Protein AF-A0AAP6CVD1-F1 (afdb_monomer)

pLDDT: mean 78.57, std 12.76, range [37.78, 96.19]

Sequence (243 aa):
MKSILLLNRLVFLKPIYVVPSVFLLIIILLGTPFQYFFPEHILILRIFIFSSIFLLAFFTFSRYIWFIPKYKKEALNLSNEELEKKFPKLLKIEKNAARFAKRVSDYNNWLKLQLPLIASKFNEQDPDYKEKQKFIYKIFLKLHIVESFLAPFLIACYTLFYYFIITIAVSTKDNNLSVIPNFTYAFIIGIIFLVVGFAAWIWLNQSTIKLIQVIRNILTVSVEESKKDFKSIFIRFYLPKEN

Radius of gyration: 21.57 Å; Cα contacts (8 Å, |Δi|>4): 212; chains: 1; bounding box: 51×45×62 Å

Foldseek 3Di:
DCLLLVCCCLQPPDCVLVVLLVVLVCLLVVLLLVCLVCVVCLVVSVVSNVVSLVVNLVSLLVSLVVSLVVSVVDLLPDDPVNCCVVCVVSVVLLVCLVVVLVPDPDPLVSLSSCSSVLVVLDDPPPPCNNVLSVLLSVLVSLLSVVCSPLVSLLSSLVSLLVSLVSQLVSADPVGRSDPDRDSVVSNVSSVVSVVVSVVSVVLSSVLSVLSSVLSNVVSPDPPVVSVVSVVPRPSCVVDPDPD

Nearest PDB structures (foldseek):
  6ek8-assembly1_A  TM=2.325E-01  e=9.300E+00  Yersinia enterocolitica

Structure (mmCIF, N/CA/C/O backbone):
data_AF-A0AAP6CVD1-F1
#
_entry.id   AF-A0AAP6CVD1-F1
#
loop_
_atom_site.group_PDB
_atom_site.id
_atom_site.type_symbol
_atom_site.label_atom_id
_atom_site.label_alt_id
_atom_site.label_comp_id
_atom_site.label_asym_id
_atom_site.label_entity_id
_atom_site.label_seq_id
_atom_site.pdbx_PDB_ins_code
_atom_site.Cartn_x
_atom_site.Cartn_y
_atom_site.Cartn_z
_atom_site.occupancy
_atom_site.B_iso_or_equiv
_atom_site.auth_seq_id
_atom_site.auth_comp_id
_atom_site.auth_asym_id
_atom_site.auth_atom_id
_atom_site.pdbx_PDB_model_num
ATOM 1 N N . MET A 1 1 ? -15.727 -0.111 18.451 1.00 62.69 1 MET A N 1
ATOM 2 C CA . MET A 1 1 ? -14.314 -0.532 18.221 1.00 62.69 1 MET A CA 1
ATOM 3 C C . MET A 1 1 ? -14.134 -1.597 17.169 1.00 62.69 1 MET A C 1
ATOM 5 O O . MET A 1 1 ? -13.063 -1.665 16.574 1.00 62.69 1 MET A O 1
ATOM 9 N N . LYS A 1 2 ? -15.160 -2.401 16.878 1.00 66.00 2 LYS A N 1
ATOM 10 C CA . LYS A 1 2 ? -15.121 -3.268 15.701 1.00 66.00 2 LYS A CA 1
ATOM 11 C C . LYS A 1 2 ? -15.043 -2.473 14.389 1.00 66.00 2 LYS A C 1
ATOM 13 O O . LYS A 1 2 ? -14.812 -3.067 13.352 1.00 66.00 2 LYS A O 1
ATOM 18 N N . SER A 1 3 ? -15.105 -1.137 14.439 1.00 65.62 3 SER A N 1
ATOM 19 C CA . SER A 1 3 ? -14.587 -0.216 13.419 1.00 65.62 3 SER A CA 1
ATOM 20 C C . SER A 1 3 ? -13.128 -0.511 13.022 1.00 65.62 3 SER A C 1
ATOM 22 O O . SER A 1 3 ? -12.813 -0.516 11.839 1.00 65.62 3 SER A O 1
ATOM 24 N N . ILE A 1 4 ? -12.256 -0.875 13.968 1.00 69.31 4 ILE A N 1
ATOM 25 C CA . ILE A 1 4 ? -10.876 -1.320 13.697 1.00 69.31 4 ILE A CA 1
ATOM 26 C C . ILE A 1 4 ? -10.865 -2.656 12.931 1.00 69.31 4 ILE A C 1
ATOM 28 O O . ILE A 1 4 ? -10.045 -2.878 12.045 1.00 69.31 4 ILE A O 1
ATOM 32 N N . LEU A 1 5 ? -11.795 -3.563 13.231 1.00 69.00 5 LEU A N 1
ATOM 33 C CA . LEU A 1 5 ? -11.940 -4.831 12.505 1.00 69.00 5 LEU A CA 1
ATOM 34 C C . LEU A 1 5 ? -12.565 -4.620 11.115 1.00 69.00 5 LEU A C 1
ATOM 36 O O . LEU A 1 5 ? -12.141 -5.231 10.132 1.00 69.00 5 LEU A O 1
ATOM 40 N N . LEU A 1 6 ? -13.536 -3.712 11.018 1.00 72.06 6 LEU A N 1
ATOM 41 C CA . LEU A 1 6 ? -14.171 -3.266 9.783 1.00 72.06 6 LEU A CA 1
ATOM 42 C C . LEU A 1 6 ? -13.126 -2.682 8.823 1.00 72.06 6 LEU A C 1
ATOM 44 O O . LEU A 1 6 ? -13.159 -2.983 7.631 1.00 72.06 6 LEU A O 1
ATOM 48 N N . LEU A 1 7 ? -12.161 -1.931 9.363 1.00 67.94 7 LEU A N 1
ATOM 49 C CA . LEU A 1 7 ? -10.983 -1.450 8.650 1.00 67.94 7 LEU A CA 1
ATOM 50 C C . LEU A 1 7 ? -10.251 -2.587 7.933 1.00 67.94 7 LEU A C 1
ATOM 52 O O . LEU A 1 7 ? -10.082 -2.560 6.714 1.00 67.94 7 LEU A O 1
ATOM 56 N N . ASN A 1 8 ? -9.876 -3.618 8.695 1.00 64.38 8 ASN A N 1
ATOM 57 C CA . ASN A 1 8 ? -9.108 -4.748 8.188 1.00 64.38 8 ASN A CA 1
ATOM 58 C C . ASN A 1 8 ? -9.845 -5.481 7.060 1.00 64.38 8 ASN A C 1
ATOM 60 O O . ASN A 1 8 ? -9.245 -5.866 6.059 1.00 64.38 8 ASN A O 1
ATOM 64 N N . ARG A 1 9 ? -11.168 -5.623 7.167 1.00 68.62 9 ARG A N 1
ATOM 65 C CA . ARG A 1 9 ? -11.974 -6.267 6.123 1.00 68.62 9 ARG A CA 1
ATOM 66 C C . ARG A 1 9 ? -12.137 -5.416 4.870 1.00 68.62 9 ARG A C 1
ATOM 68 O O . ARG A 1 9 ? -12.064 -5.948 3.764 1.00 68.62 9 ARG A O 1
ATOM 75 N N . LEU A 1 10 ? -12.452 -4.137 5.031 1.00 64.56 10 LEU A N 1
ATOM 76 C CA . LEU A 1 10 ? -12.829 -3.279 3.913 1.00 64.56 10 LEU A CA 1
ATOM 77 C C . LEU A 1 10 ? -11.619 -2.839 3.075 1.00 64.56 10 LEU A C 1
ATOM 79 O O . LEU A 1 10 ? -11.772 -2.696 1.863 1.00 64.56 10 LEU A O 1
ATOM 83 N N . VAL A 1 11 ? -10.445 -2.664 3.694 1.00 61.16 11 VAL A N 1
ATOM 84 C CA . VAL A 1 11 ? -9.225 -2.185 3.018 1.00 61.16 11 VAL A CA 1
ATOM 85 C C . VAL A 1 11 ? -8.390 -3.329 2.430 1.00 61.16 11 VAL A C 1
ATOM 87 O O . VAL A 1 11 ? -7.911 -3.213 1.303 1.00 61.16 11 VAL A O 1
ATOM 90 N N . PHE A 1 12 ? -8.226 -4.446 3.150 1.00 56.25 12 PHE A N 1
ATOM 91 C CA . PHE A 1 12 ? -7.167 -5.417 2.833 1.00 56.25 12 PHE A CA 1
ATOM 92 C C . PHE A 1 12 ? -7.622 -6.681 2.090 1.00 56.25 12 PHE A C 1
ATOM 94 O O . PHE A 1 12 ? -6.779 -7.419 1.596 1.00 56.25 12 PHE A O 1
ATOM 101 N N . LEU A 1 13 ? -8.928 -6.957 1.985 1.00 56.50 13 LEU A N 1
ATOM 102 C CA . LEU A 1 13 ? -9.414 -8.288 1.575 1.00 56.50 13 LEU A CA 1
ATOM 103 C C . LEU A 1 13 ? -10.353 -8.290 0.366 1.00 56.50 13 LEU A C 1
ATOM 105 O O . LEU A 1 13 ? -11.092 -9.251 0.164 1.00 56.50 13 LEU A O 1
ATOM 109 N N . LYS A 1 14 ? -10.364 -7.226 -0.441 1.00 68.06 14 LYS A N 1
ATOM 110 C CA . LYS A 1 14 ? -11.224 -7.158 -1.627 1.00 68.06 14 LYS A CA 1
ATOM 111 C C . LYS A 1 14 ? -10.483 -7.619 -2.893 1.00 68.06 14 LYS A C 1
ATOM 113 O O . LYS A 1 14 ? -9.627 -6.873 -3.373 1.00 68.06 14 LYS A O 1
ATOM 118 N N . PRO A 1 15 ? -10.853 -8.775 -3.489 1.00 71.44 15 PRO A N 1
ATOM 119 C CA . PRO A 1 15 ? -10.179 -9.314 -4.675 1.00 71.44 15 PRO A CA 1
ATOM 120 C C . PRO A 1 15 ? 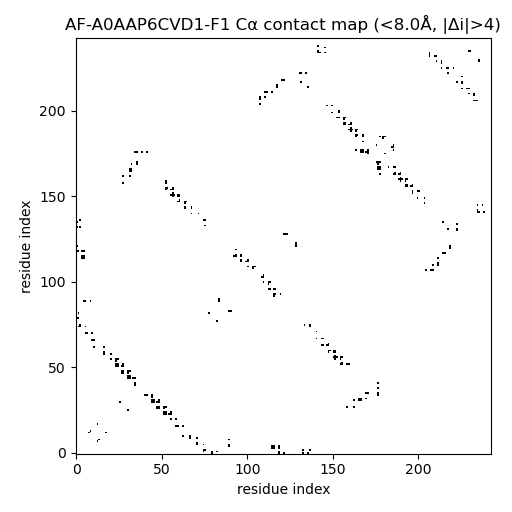-10.153 -8.344 -5.857 1.00 71.44 15 PRO A C 1
ATOM 122 O O . PRO A 1 15 ? -9.155 -8.279 -6.562 1.00 71.44 15 PRO A O 1
ATOM 125 N N . ILE A 1 16 ? -11.207 -7.533 -6.010 1.00 77.56 16 ILE A N 1
ATOM 126 C CA . ILE A 1 16 ? -11.335 -6.532 -7.081 1.00 77.56 16 ILE A CA 1
ATOM 127 C C . ILE A 1 16 ? -10.206 -5.493 -7.097 1.00 77.56 16 ILE A C 1
ATOM 129 O O . ILE A 1 16 ? -9.945 -4.910 -8.136 1.00 77.56 16 ILE A O 1
ATOM 133 N N . TYR A 1 17 ? -9.523 -5.264 -5.971 1.00 76.25 17 TYR A N 1
ATOM 134 C CA . TYR A 1 17 ? -8.358 -4.377 -5.929 1.00 76.25 17 TYR A CA 1
ATOM 135 C C . TYR A 1 17 ? -7.043 -5.153 -5.953 1.00 76.25 17 TYR A C 1
ATOM 137 O O . TYR A 1 17 ? -6.068 -4.677 -6.522 1.00 76.25 17 TYR A O 1
ATOM 145 N N . VAL A 1 18 ? -7.004 -6.348 -5.357 1.00 76.88 18 VAL A N 1
ATOM 146 C CA . VAL A 1 18 ? -5.779 -7.156 -5.277 1.00 76.88 18 VAL A CA 1
ATOM 147 C C . VAL A 1 18 ? -5.405 -7.729 -6.642 1.00 76.88 18 VAL A C 1
ATOM 149 O O . VAL A 1 18 ? -4.272 -7.551 -7.075 1.00 76.88 18 VAL A O 1
ATOM 152 N N . VAL A 1 19 ? -6.349 -8.368 -7.340 1.00 84.44 19 VAL A N 1
ATOM 153 C CA . VAL A 1 19 ? -6.075 -9.073 -8.604 1.00 84.44 19 VAL A CA 1
ATOM 154 C C . VAL A 1 19 ? -5.575 -8.118 -9.696 1.00 84.44 19 VAL A C 1
ATOM 156 O O . VAL A 1 19 ? -4.505 -8.390 -10.243 1.00 84.44 19 VAL A O 1
ATOM 159 N N . PRO A 1 20 ? -6.234 -6.973 -9.976 1.00 87.38 20 PRO A N 1
ATOM 160 C CA . PRO A 1 20 ? -5.717 -6.030 -10.966 1.00 87.38 20 PRO A CA 1
ATOM 161 C C . PRO A 1 20 ? -4.372 -5.430 -10.558 1.00 87.38 20 PRO A C 1
ATOM 163 O O . PRO A 1 20 ? -3.499 -5.280 -11.402 1.00 87.38 20 PRO A O 1
ATOM 166 N N . SER A 1 21 ? -4.161 -5.142 -9.269 1.00 87.25 21 SER A N 1
ATOM 167 C CA . SER A 1 21 ? -2.879 -4.592 -8.804 1.00 87.25 21 SER A CA 1
ATOM 168 C C . SER A 1 21 ? -1.720 -5.563 -9.035 1.00 87.25 21 SER A C 1
ATOM 170 O O . SER A 1 21 ? -0.660 -5.150 -9.493 1.00 87.25 21 SER A O 1
ATOM 172 N N . VAL A 1 22 ? -1.924 -6.857 -8.761 1.00 88.12 22 VAL A N 1
ATOM 173 C CA . VAL A 1 22 ? -0.924 -7.903 -9.034 1.00 88.12 22 VAL A CA 1
ATOM 174 C C . VAL A 1 22 ? -0.644 -8.000 -10.531 1.00 88.12 22 VAL A C 1
ATOM 176 O O . VAL A 1 22 ? 0.515 -8.030 -10.930 1.00 88.12 22 VAL A O 1
ATOM 179 N N . PHE A 1 23 ? -1.686 -7.995 -11.363 1.00 92.81 23 PHE A N 1
ATOM 180 C CA . PHE A 1 23 ? -1.529 -8.060 -12.815 1.00 92.81 23 PHE A CA 1
ATOM 181 C C . PHE A 1 23 ? -0.741 -6.863 -13.373 1.00 92.81 23 PHE A C 1
ATOM 183 O O . PHE A 1 23 ? 0.199 -7.046 -14.142 1.00 92.81 23 PHE A O 1
ATOM 190 N N . LEU A 1 24 ? -1.056 -5.643 -12.927 1.00 94.44 24 LEU A N 1
ATOM 191 C CA . LEU A 1 24 ? -0.338 -4.429 -13.329 1.00 94.44 24 LEU A CA 1
ATOM 192 C C . LEU A 1 24 ? 1.123 -4.439 -12.864 1.00 94.44 24 LEU A C 1
ATOM 194 O O . LEU A 1 24 ? 2.008 -4.044 -13.619 1.00 94.44 24 LEU A O 1
ATOM 198 N N . LEU A 1 25 ? 1.397 -4.931 -11.651 1.00 92.19 25 LEU A N 1
ATOM 199 C CA . LEU A 1 25 ? 2.767 -5.109 -11.163 1.00 92.19 25 LEU A CA 1
ATOM 200 C C . LEU A 1 25 ? 3.555 -6.096 -12.029 1.00 92.19 25 LEU A C 1
ATOM 202 O O . LEU A 1 25 ? 4.706 -5.819 -12.349 1.00 92.19 25 LEU A O 1
ATOM 206 N N . ILE A 1 26 ? 2.943 -7.207 -12.449 1.00 93.62 26 ILE A N 1
ATOM 207 C CA . ILE A 1 26 ? 3.579 -8.174 -13.355 1.00 93.62 26 ILE A CA 1
ATOM 208 C C . ILE A 1 26 ? 3.945 -7.506 -14.686 1.00 93.62 26 ILE A C 1
ATOM 210 O O . ILE A 1 26 ? 5.065 -7.689 -15.157 1.00 93.62 26 ILE A O 1
ATOM 214 N N . ILE A 1 27 ? 3.055 -6.687 -15.260 1.00 93.62 27 ILE A N 1
ATOM 215 C CA . ILE A 1 27 ? 3.353 -5.944 -16.496 1.00 93.62 27 ILE A CA 1
ATOM 216 C C . ILE A 1 27 ? 4.560 -5.022 -16.305 1.00 93.62 27 ILE A C 1
ATOM 218 O O . ILE A 1 27 ? 5.428 -4.979 -17.168 1.00 93.62 27 ILE A O 1
ATOM 222 N N . ILE A 1 28 ? 4.655 -4.305 -15.184 1.00 93.69 28 ILE A N 1
ATOM 223 C CA . ILE A 1 28 ? 5.789 -3.406 -14.915 1.00 93.69 28 ILE A CA 1
ATOM 224 C C . ILE A 1 28 ? 7.092 -4.206 -14.764 1.00 93.69 28 ILE A C 1
ATOM 226 O O . ILE A 1 28 ? 8.104 -3.863 -15.381 1.00 93.69 28 ILE A O 1
ATOM 230 N N . LEU A 1 29 ? 7.061 -5.282 -13.972 1.00 92.56 29 LEU A N 1
ATOM 231 C CA . LEU A 1 29 ? 8.230 -6.104 -13.652 1.00 92.56 29 LEU A CA 1
ATOM 232 C C . LEU A 1 29 ? 8.761 -6.890 -14.856 1.00 92.56 29 LEU A C 1
ATOM 234 O O . LEU A 1 29 ? 9.967 -7.061 -14.976 1.00 92.56 29 LEU A O 1
ATOM 238 N N . LEU A 1 30 ? 7.888 -7.367 -15.744 1.00 92.62 30 LEU A N 1
ATOM 239 C CA . LEU A 1 30 ? 8.294 -8.117 -16.938 1.00 92.62 30 LEU A CA 1
ATOM 240 C C . LEU A 1 30 ? 8.475 -7.214 -18.159 1.00 92.62 30 LEU A C 1
ATOM 242 O O . LEU A 1 30 ? 9.401 -7.403 -18.940 1.00 92.62 30 LEU A O 1
ATOM 246 N N . GLY A 1 31 ? 7.626 -6.199 -18.309 1.00 91.19 31 GLY A N 1
ATOM 247 C CA . GLY A 1 31 ? 7.671 -5.281 -19.443 1.00 91.19 31 GLY A CA 1
ATOM 248 C C . GLY A 1 31 ? 8.967 -4.482 -19.493 1.00 91.19 31 GLY A C 1
ATOM 249 O O . GLY A 1 31 ? 9.508 -4.274 -20.574 1.00 91.19 31 GLY A O 1
ATOM 250 N N . THR A 1 32 ? 9.499 -4.080 -18.334 1.00 90.75 32 THR A N 1
ATOM 251 C CA . THR A 1 32 ? 10.755 -3.318 -18.258 1.00 90.75 32 THR A CA 1
ATOM 252 C C . THR A 1 32 ? 11.956 -4.100 -18.818 1.00 90.75 32 THR A C 1
ATOM 254 O O . THR A 1 32 ? 12.587 -3.595 -19.744 1.00 90.75 32 THR A O 1
ATOM 257 N N . PRO A 1 33 ? 12.277 -5.329 -18.363 1.00 90.19 33 PRO A N 1
ATOM 258 C CA . PRO A 1 33 ? 13.356 -6.117 -18.963 1.00 90.19 33 PRO A CA 1
ATOM 259 C C . PRO A 1 33 ? 13.047 -6.577 -20.396 1.00 90.19 33 PRO A C 1
ATOM 261 O O . PRO A 1 33 ? 13.971 -6.740 -21.186 1.00 90.19 33 PRO A O 1
ATOM 264 N N . PHE A 1 34 ? 11.777 -6.738 -20.787 1.00 91.12 34 PHE A N 1
ATOM 265 C CA . PHE A 1 34 ? 11.417 -7.077 -22.173 1.00 91.12 34 PHE A CA 1
ATOM 266 C C . PHE A 1 34 ? 11.815 -6.012 -23.196 1.00 91.12 34 PHE A C 1
ATOM 268 O O . PHE A 1 34 ? 12.011 -6.355 -24.358 1.00 91.12 34 PHE A O 1
ATOM 275 N N . GLN A 1 35 ? 12.027 -4.760 -22.781 1.00 89.81 35 GLN A N 1
ATOM 276 C CA . GLN A 1 35 ? 12.572 -3.726 -23.668 1.00 89.81 35 GLN A CA 1
ATOM 277 C C . GLN A 1 35 ? 13.952 -4.096 -24.223 1.00 89.81 35 GLN A C 1
ATOM 279 O O . GLN A 1 35 ? 14.284 -3.685 -25.329 1.00 89.81 35 GLN A O 1
ATOM 284 N N . TYR A 1 36 ? 14.737 -4.883 -23.482 1.00 87.75 36 TYR A N 1
ATOM 285 C CA . TYR A 1 36 ? 16.031 -5.382 -23.940 1.00 87.75 36 TYR A CA 1
ATOM 286 C C . TYR A 1 36 ? 15.895 -6.481 -25.001 1.00 87.75 36 TYR A C 1
ATOM 288 O O . TYR A 1 36 ? 16.639 -6.486 -25.976 1.00 87.75 36 TYR A O 1
ATOM 296 N N . PHE A 1 37 ? 14.942 -7.399 -24.819 1.00 88.56 37 PHE A N 1
ATOM 297 C CA . PHE A 1 37 ? 14.745 -8.537 -25.723 1.00 88.56 37 PHE A CA 1
ATOM 298 C C . PHE A 1 37 ? 14.005 -8.168 -27.014 1.00 88.56 37 PHE A C 1
ATOM 300 O O . PHE A 1 37 ? 14.201 -8.837 -28.022 1.00 88.56 37 PHE A O 1
ATOM 307 N N . PHE A 1 38 ? 13.180 -7.117 -26.977 1.00 89.25 38 PHE A N 1
ATOM 308 C CA . PHE A 1 38 ? 12.341 -6.670 -28.095 1.00 89.25 38 PHE A CA 1
ATOM 309 C C . PHE A 1 38 ? 12.479 -5.153 -28.329 1.00 89.25 38 PHE A C 1
ATOM 311 O O . PHE A 1 38 ? 11.516 -4.396 -28.134 1.00 89.25 38 PHE A O 1
ATOM 318 N N . PRO A 1 39 ? 13.679 -4.658 -28.685 1.00 86.31 39 PRO A N 1
ATOM 319 C CA . PRO A 1 39 ? 13.931 -3.227 -28.860 1.00 86.31 39 PRO A CA 1
ATOM 320 C C . PRO A 1 39 ? 13.091 -2.597 -29.982 1.00 86.31 39 PRO A C 1
ATOM 322 O O . PRO A 1 39 ? 12.697 -1.435 -29.883 1.00 86.31 39 PRO A O 1
ATOM 325 N N . GLU A 1 40 ? 12.725 -3.361 -31.010 1.00 88.19 40 GLU A N 1
ATOM 326 C CA . GLU A 1 40 ? 11.809 -2.956 -32.082 1.00 88.19 40 GLU A CA 1
ATOM 327 C C . GLU A 1 40 ? 10.401 -2.604 -31.570 1.00 88.19 40 GLU A C 1
ATOM 329 O O . GLU A 1 40 ? 9.663 -1.844 -32.200 1.00 88.19 40 GLU A O 1
ATOM 334 N N . HIS A 1 41 ? 10.037 -3.103 -30.388 1.00 90.38 41 HIS A N 1
ATOM 335 C CA . HIS A 1 41 ? 8.754 -2.872 -29.732 1.00 90.38 41 HIS A CA 1
ATOM 336 C C . HIS A 1 41 ? 8.865 -1.921 -28.530 1.00 90.38 41 HIS A C 1
ATOM 338 O O . HIS A 1 41 ? 7.940 -1.809 -27.721 1.00 90.38 41 HIS A O 1
ATOM 344 N N . ILE A 1 42 ? 9.967 -1.175 -28.406 1.00 88.75 42 ILE A N 1
ATOM 345 C CA . ILE A 1 42 ? 10.231 -0.325 -27.240 1.00 88.75 42 ILE A CA 1
ATOM 346 C C . ILE A 1 42 ? 9.115 0.689 -26.962 1.00 88.75 42 ILE A C 1
ATOM 348 O O . ILE A 1 42 ? 8.738 0.894 -25.807 1.00 88.75 42 ILE A O 1
ATOM 352 N N . LEU A 1 43 ? 8.543 1.300 -28.003 1.00 90.44 43 LEU A N 1
ATOM 353 C CA . LEU A 1 43 ? 7.505 2.318 -27.849 1.00 90.44 43 LEU A CA 1
ATOM 354 C C . LEU A 1 43 ? 6.219 1.720 -27.268 1.00 90.44 43 LEU A C 1
ATOM 356 O O . LEU A 1 43 ? 5.666 2.270 -26.314 1.00 90.44 43 LEU A O 1
ATOM 360 N N . ILE A 1 44 ? 5.777 0.569 -27.781 1.00 92.94 44 ILE A N 1
ATOM 361 C CA . ILE A 1 44 ? 4.567 -0.090 -27.281 1.00 92.94 44 ILE A CA 1
ATOM 362 C C . ILE A 1 44 ? 4.780 -0.642 -25.865 1.00 92.94 44 ILE A C 1
ATOM 364 O O . ILE A 1 44 ? 3.915 -0.473 -25.006 1.00 92.94 44 ILE A O 1
ATOM 368 N N . LEU A 1 45 ? 5.965 -1.188 -25.568 1.00 92.19 45 LEU A N 1
ATOM 369 C CA . LEU A 1 45 ? 6.328 -1.638 -24.222 1.00 92.19 45 LEU A CA 1
ATOM 370 C C . LEU A 1 45 ? 6.332 -0.479 -23.219 1.00 92.19 45 LEU A C 1
ATOM 372 O O . LEU A 1 45 ? 5.813 -0.625 -22.115 1.00 92.19 45 LEU A O 1
ATOM 376 N N . ARG A 1 46 ? 6.850 0.698 -23.598 1.00 92.06 46 ARG A N 1
ATOM 377 C CA . ARG A 1 46 ? 6.781 1.909 -22.762 1.00 92.06 46 ARG A CA 1
ATOM 378 C C . ARG A 1 46 ? 5.337 2.294 -22.470 1.00 92.06 46 ARG A C 1
ATOM 380 O O . ARG A 1 46 ? 5.006 2.501 -21.306 1.00 92.06 46 ARG A O 1
ATOM 387 N N . ILE A 1 47 ? 4.475 2.340 -23.486 1.00 93.81 47 ILE A N 1
ATOM 388 C CA . ILE A 1 47 ? 3.050 2.645 -23.292 1.00 93.81 47 ILE A CA 1
ATOM 389 C C . ILE A 1 47 ? 2.434 1.672 -22.283 1.00 93.81 47 ILE A C 1
ATOM 391 O O . ILE A 1 47 ? 1.787 2.125 -21.340 1.00 93.81 47 ILE A O 1
ATOM 395 N N . PHE A 1 48 ? 2.682 0.366 -22.411 1.00 94.06 48 PHE A N 1
ATOM 396 C CA . PHE A 1 48 ? 2.180 -0.625 -21.457 1.00 94.06 48 PHE A CA 1
ATOM 397 C C . PHE A 1 48 ? 2.714 -0.411 -20.035 1.00 94.06 48 PHE A C 1
ATOM 399 O O . PHE A 1 48 ? 1.925 -0.433 -19.089 1.00 94.06 48 PHE A O 1
ATOM 406 N N . ILE A 1 49 ? 4.015 -0.160 -19.866 1.00 94.88 49 ILE A N 1
ATOM 407 C CA . ILE A 1 49 ? 4.635 0.054 -18.549 1.00 94.88 49 ILE A CA 1
ATOM 408 C C . ILE A 1 49 ? 4.076 1.318 -17.890 1.00 94.88 49 ILE A C 1
ATOM 410 O O . ILE A 1 49 ? 3.553 1.245 -16.779 1.00 94.88 49 ILE A O 1
ATOM 414 N N . PHE A 1 50 ? 4.127 2.469 -18.566 1.00 95.19 50 PHE A N 1
ATOM 415 C CA . PHE A 1 50 ? 3.686 3.742 -17.987 1.00 95.19 50 PHE A CA 1
ATOM 416 C C . PHE A 1 50 ? 2.174 3.778 -17.752 1.00 95.19 50 PHE A C 1
ATOM 418 O O . PHE A 1 50 ? 1.734 4.263 -16.708 1.00 95.19 50 PHE A O 1
ATOM 425 N N . SER A 1 51 ? 1.380 3.189 -18.653 1.00 95.56 51 SER A N 1
ATOM 426 C CA . SER A 1 51 ? -0.060 3.022 -18.425 1.00 95.56 51 SER A CA 1
ATOM 427 C C . SER A 1 51 ? -0.323 2.133 -17.214 1.00 95.56 51 SER A C 1
ATOM 429 O O . SER A 1 51 ? -1.214 2.429 -16.424 1.00 95.56 51 SER A O 1
ATOM 431 N N . SER A 1 52 ? 0.478 1.083 -17.009 1.00 96.19 52 SER A N 1
ATOM 432 C CA . SER A 1 52 ? 0.329 0.199 -15.851 1.00 96.19 52 SER A CA 1
ATOM 433 C C . SER A 1 52 ? 0.701 0.884 -14.540 1.00 96.19 52 SER A C 1
ATOM 435 O O . SER A 1 52 ? -0.018 0.723 -13.556 1.00 96.19 52 SER A O 1
ATOM 437 N N . ILE A 1 53 ? 1.765 1.695 -14.524 1.00 94.81 53 ILE A N 1
ATOM 438 C CA . ILE A 1 53 ? 2.143 2.521 -13.365 1.00 94.81 53 ILE A CA 1
ATOM 439 C C . ILE A 1 53 ? 1.006 3.484 -13.017 1.00 94.81 53 ILE A C 1
ATOM 441 O O . ILE A 1 53 ? 0.565 3.539 -11.865 1.00 94.81 53 ILE A O 1
ATOM 445 N N . PHE A 1 54 ? 0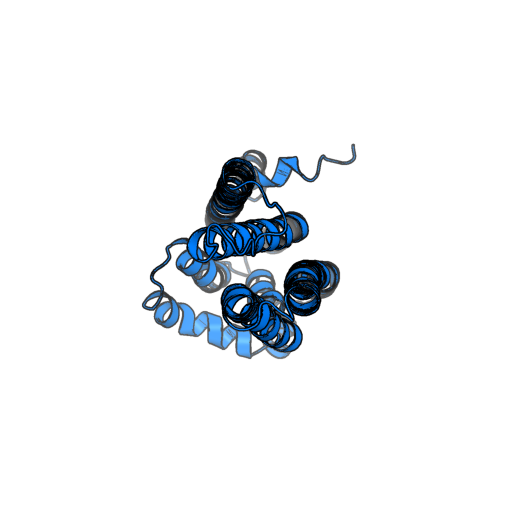.497 4.207 -14.018 1.00 94.81 54 PHE A N 1
ATOM 446 C CA . PHE A 1 54 ? -0.600 5.150 -13.838 1.00 94.81 54 PHE A CA 1
ATOM 447 C C . PHE A 1 54 ? -1.868 4.457 -13.329 1.00 94.81 54 PHE A C 1
ATOM 449 O O . PHE A 1 54 ? -2.441 4.885 -12.329 1.00 94.81 54 PHE A O 1
ATOM 456 N N . LEU A 1 55 ? -2.279 3.353 -13.961 1.00 95.00 55 LEU A N 1
ATOM 457 C CA . LEU A 1 55 ? -3.453 2.580 -13.555 1.00 95.00 55 LEU A CA 1
ATOM 458 C C . LEU A 1 55 ? -3.300 2.017 -12.143 1.00 95.00 55 LEU A C 1
ATOM 460 O O . LEU A 1 55 ? -4.263 2.022 -11.382 1.00 95.00 55 LEU A O 1
ATOM 464 N N . LEU A 1 56 ? -2.108 1.565 -11.757 1.00 93.12 56 LEU A N 1
ATOM 465 C CA . LEU A 1 56 ? -1.859 1.025 -10.424 1.00 93.12 56 LEU A CA 1
ATOM 466 C C . LEU A 1 56 ? -1.990 2.111 -9.346 1.00 93.12 56 LEU A C 1
ATOM 468 O O . LEU A 1 56 ? -2.644 1.894 -8.319 1.00 93.12 56 LEU A O 1
ATOM 472 N N . ALA A 1 57 ? -1.422 3.293 -9.593 1.00 91.50 57 ALA A N 1
ATOM 473 C CA . ALA A 1 57 ? -1.599 4.456 -8.730 1.00 91.50 57 ALA A CA 1
ATOM 474 C C . ALA A 1 57 ? -3.078 4.881 -8.670 1.00 91.50 57 ALA A C 1
ATOM 476 O O . ALA A 1 57 ? -3.629 5.052 -7.578 1.00 91.50 57 ALA A O 1
ATOM 477 N N . PHE A 1 58 ? -3.748 4.959 -9.823 1.00 91.06 58 PHE A N 1
ATOM 478 C CA . PHE A 1 58 ? -5.159 5.324 -9.931 1.00 91.06 58 PHE A CA 1
ATOM 479 C C . PHE A 1 58 ? -6.064 4.347 -9.178 1.00 91.06 58 PHE A C 1
ATOM 481 O O . PHE A 1 58 ? -6.832 4.770 -8.320 1.00 91.06 58 PHE A O 1
ATOM 488 N N . PHE A 1 59 ? -5.936 3.037 -9.401 1.00 89.25 59 PHE A N 1
ATOM 489 C CA . PHE A 1 59 ? -6.726 2.031 -8.688 1.00 89.25 59 PHE A CA 1
ATOM 490 C C . PHE A 1 59 ? -6.487 2.075 -7.182 1.00 89.25 59 PHE A C 1
ATOM 492 O O . PHE A 1 59 ? -7.434 1.926 -6.402 1.00 89.25 59 PHE A O 1
ATOM 499 N N . THR A 1 60 ? -5.242 2.315 -6.764 1.00 87.44 60 THR A N 1
ATOM 500 C CA . THR A 1 60 ? -4.911 2.483 -5.348 1.00 87.44 60 THR A CA 1
ATOM 501 C C . THR A 1 60 ? -5.639 3.692 -4.768 1.00 87.44 60 THR A C 1
ATOM 503 O O . THR A 1 60 ? -6.256 3.572 -3.710 1.00 87.44 60 THR A O 1
ATOM 506 N N . PHE A 1 61 ? -5.648 4.824 -5.473 1.00 87.19 61 PHE A N 1
ATOM 507 C CA . PHE A 1 61 ? -6.368 6.032 -5.072 1.00 87.19 61 PHE A CA 1
ATOM 508 C C . PHE A 1 61 ? -7.890 5.822 -5.037 1.00 87.19 61 PHE A C 1
ATOM 510 O O . PHE A 1 61 ? -8.533 6.072 -4.014 1.00 87.19 61 PHE A O 1
ATOM 517 N N . SER A 1 62 ? -8.475 5.272 -6.106 1.00 86.62 62 SER A N 1
ATOM 518 C CA . SER A 1 62 ? -9.912 4.990 -6.206 1.00 86.62 62 SER A CA 1
ATOM 519 C C . SER A 1 62 ? -10.394 4.040 -5.111 1.00 86.62 62 SER A C 1
ATOM 521 O O . SER A 1 62 ? -11.504 4.197 -4.599 1.00 86.62 62 SER A O 1
ATOM 523 N N . ARG A 1 63 ? -9.560 3.073 -4.700 1.00 84.88 63 ARG A N 1
ATOM 524 C CA . ARG A 1 63 ? -9.852 2.194 -3.561 1.00 84.88 63 ARG A CA 1
ATOM 525 C C . ARG A 1 63 ? -10.088 3.001 -2.289 1.00 84.88 63 ARG A C 1
ATOM 527 O O . ARG A 1 63 ? -11.051 2.720 -1.579 1.00 84.88 63 ARG A O 1
ATOM 534 N N . TYR A 1 64 ? -9.242 3.990 -2.004 1.00 83.81 64 TYR A N 1
ATOM 535 C CA . TYR A 1 64 ? -9.406 4.843 -0.828 1.00 83.81 64 TYR A CA 1
ATOM 536 C C . TYR A 1 64 ? -10.617 5.771 -0.956 1.00 83.81 64 TYR A C 1
ATOM 538 O O . TYR A 1 64 ? -11.391 5.854 -0.003 1.00 83.81 64 TYR A O 1
ATOM 546 N N . ILE A 1 65 ? -10.852 6.377 -2.128 1.00 83.38 65 ILE A N 1
ATOM 547 C CA . ILE A 1 65 ? -12.057 7.190 -2.385 1.00 83.38 65 ILE A CA 1
ATOM 548 C C . ILE A 1 65 ? -13.329 6.392 -2.123 1.00 83.38 65 ILE A C 1
ATOM 550 O O . ILE A 1 65 ? -14.258 6.909 -1.518 1.00 83.38 65 ILE A O 1
ATOM 554 N N . TRP A 1 66 ? -13.389 5.138 -2.563 1.00 84.50 66 TRP A N 1
ATOM 555 C CA . TRP A 1 66 ? -14.548 4.284 -2.323 1.00 84.50 66 TRP A CA 1
ATOM 556 C C . TRP A 1 66 ? -14.645 3.837 -0.856 1.00 84.50 66 TRP A C 1
ATOM 558 O O . TRP A 1 66 ? -15.733 3.756 -0.279 1.00 84.50 66 TRP A O 1
ATOM 568 N N . PHE A 1 67 ? -13.502 3.544 -0.236 1.00 81.50 67 PHE A N 1
ATOM 569 C CA . PHE A 1 67 ? -13.422 3.051 1.133 1.00 81.50 67 PHE A CA 1
ATOM 570 C C . PHE A 1 67 ? -13.850 4.099 2.167 1.00 81.50 67 PHE A C 1
ATOM 572 O O . PHE A 1 67 ? -14.661 3.787 3.035 1.00 81.50 67 PHE A O 1
ATOM 579 N N . ILE A 1 68 ? -13.347 5.330 2.069 1.00 81.19 68 ILE A N 1
ATOM 580 C CA . ILE A 1 68 ? -13.591 6.436 3.009 1.00 81.19 68 ILE A CA 1
ATOM 581 C C . ILE A 1 68 ? -15.094 6.660 3.309 1.00 81.19 68 ILE A C 1
ATOM 583 O O . ILE A 1 68 ? -15.480 6.592 4.482 1.00 81.19 68 ILE A O 1
ATOM 587 N N . PRO A 1 69 ? -15.983 6.867 2.316 1.00 80.44 69 PRO A N 1
ATOM 588 C CA . PRO A 1 69 ? -17.409 7.077 2.555 1.00 80.44 69 PRO A CA 1
ATOM 589 C C . PRO A 1 69 ? -18.101 5.807 3.057 1.00 80.44 69 PRO A C 1
ATOM 591 O O . PRO A 1 69 ? -19.000 5.884 3.899 1.00 80.44 69 PRO A O 1
ATOM 594 N N . LYS A 1 70 ? -17.669 4.624 2.603 1.00 83.06 70 LYS A N 1
ATOM 595 C CA . LYS A 1 70 ? -18.234 3.358 3.074 1.00 83.06 70 LYS A CA 1
ATOM 596 C C . LYS A 1 70 ? -17.887 3.088 4.536 1.00 83.06 70 LYS A C 1
ATOM 598 O O . LYS A 1 70 ? -18.763 2.706 5.307 1.00 83.06 70 LYS A O 1
ATOM 603 N N . TYR A 1 71 ? -16.639 3.330 4.921 1.00 79.38 71 TYR A N 1
ATOM 604 C CA . TYR A 1 71 ? -16.175 3.236 6.298 1.00 79.38 71 TYR A CA 1
ATOM 605 C C . TYR A 1 71 ? -16.924 4.219 7.196 1.00 79.38 71 TYR A C 1
ATOM 607 O O . TYR A 1 71 ? -17.402 3.818 8.250 1.00 79.38 71 TYR A O 1
ATOM 615 N N . LYS A 1 72 ? -17.120 5.467 6.749 1.00 78.19 72 LYS A N 1
ATOM 616 C CA . LYS A 1 72 ? -17.957 6.458 7.446 1.00 78.19 72 LYS A CA 1
ATOM 617 C C . LYS A 1 72 ? -19.367 5.942 7.716 1.00 78.19 72 LYS A C 1
ATOM 619 O O . LYS A 1 72 ? -19.828 6.017 8.851 1.00 78.19 72 LYS A O 1
ATOM 624 N N . LYS A 1 73 ? -20.030 5.393 6.694 1.00 78.62 73 LYS A N 1
ATOM 625 C CA . LYS A 1 73 ? -21.397 4.866 6.811 1.00 78.62 73 LYS A CA 1
ATOM 626 C C . LYS A 1 73 ? -21.476 3.644 7.728 1.00 78.62 73 LYS A C 1
ATOM 628 O O . LYS A 1 73 ? -22.423 3.524 8.491 1.00 78.62 73 LYS A O 1
ATOM 633 N N . GLU A 1 74 ? -20.518 2.726 7.645 1.00 78.00 74 GLU A N 1
ATOM 634 C CA . GLU A 1 74 ? -20.582 1.452 8.368 1.00 78.00 74 GLU A CA 1
ATOM 635 C C . GLU A 1 74 ? -20.020 1.536 9.798 1.00 78.00 74 GLU A C 1
ATOM 637 O O . GLU A 1 74 ? -20.593 0.943 10.703 1.00 78.00 74 GLU A O 1
ATOM 642 N N . ALA A 1 75 ? -18.945 2.287 10.047 1.00 76.06 75 ALA A N 1
ATOM 643 C CA . ALA A 1 75 ? -18.284 2.330 11.356 1.00 76.06 75 ALA A CA 1
ATOM 644 C C . ALA A 1 75 ? -19.012 3.183 12.410 1.00 76.06 75 ALA A C 1
ATOM 646 O O . ALA A 1 75 ? -18.827 2.944 13.606 1.00 76.06 75 ALA A O 1
ATOM 647 N N . LEU A 1 76 ? -19.784 4.187 11.977 1.00 70.88 76 LEU A N 1
ATOM 648 C CA . LEU A 1 76 ? -20.541 5.077 12.865 1.00 70.88 76 LEU A CA 1
ATOM 649 C C . LEU A 1 76 ? -21.978 4.611 13.118 1.00 70.88 76 LEU A C 1
ATOM 651 O O . LEU A 1 76 ? -22.524 4.945 14.165 1.00 70.88 76 LEU A O 1
ATOM 655 N N . ASN A 1 77 ? -22.574 3.864 12.183 1.00 73.00 77 ASN A N 1
ATOM 656 C CA . ASN A 1 77 ? -23.995 3.513 12.248 1.00 73.00 77 ASN A CA 1
ATOM 657 C C . ASN A 1 77 ? -24.256 2.076 12.714 1.00 73.00 77 ASN A C 1
ATOM 659 O O . ASN A 1 77 ? -25.356 1.806 13.173 1.00 73.00 77 ASN A O 1
ATOM 663 N N . LEU A 1 78 ? -23.291 1.158 12.581 1.00 70.69 78 LEU A N 1
ATOM 664 C CA . LEU A 1 78 ? -23.468 -0.219 13.052 1.00 70.69 78 LEU A CA 1
ATOM 665 C C . LEU A 1 78 ? -23.140 -0.308 14.542 1.00 70.69 78 LEU A C 1
ATOM 667 O O . LEU A 1 78 ? -22.027 0.040 14.957 1.00 70.69 78 LEU A O 1
ATOM 671 N N . SER A 1 79 ? -24.081 -0.833 15.331 1.00 70.25 79 SER A N 1
ATOM 672 C CA . SER A 1 79 ? -23.774 -1.284 16.689 1.00 70.25 79 SER A CA 1
ATOM 673 C C . SER A 1 79 ? -22.787 -2.457 16.636 1.00 70.25 79 SER A C 1
ATOM 675 O O . SER A 1 79 ? -22.631 -3.123 15.607 1.00 70.25 79 SER A O 1
ATOM 677 N N . ASN A 1 80 ? -22.086 -2.732 17.734 1.00 70.50 80 ASN A N 1
ATOM 678 C CA . ASN A 1 80 ? -21.143 -3.847 17.744 1.00 70.50 80 ASN A CA 1
ATOM 679 C C . ASN A 1 80 ? -21.833 -5.206 17.561 1.00 70.50 80 ASN A C 1
ATOM 681 O O . ASN A 1 80 ? -21.235 -6.076 16.927 1.00 70.50 80 ASN A O 1
ATOM 685 N N . GLU A 1 81 ? -23.059 -5.376 18.058 1.00 72.06 81 GLU A N 1
ATOM 686 C CA . GLU A 1 81 ? -23.870 -6.581 17.841 1.00 72.06 81 GLU A CA 1
ATOM 687 C C . GLU A 1 81 ? -24.264 -6.748 16.369 1.00 72.06 81 GLU A C 1
ATOM 689 O O . GLU A 1 81 ? -24.128 -7.827 15.790 1.00 72.06 81 GLU A O 1
ATOM 694 N N . GLU A 1 82 ? -24.719 -5.675 15.720 1.00 75.38 82 GLU A N 1
ATOM 695 C CA . GLU A 1 82 ? -25.057 -5.699 14.295 1.00 75.38 82 GLU A CA 1
ATOM 696 C C . GLU A 1 82 ? -23.828 -5.977 13.432 1.00 75.38 82 GLU A C 1
ATOM 698 O O . GLU A 1 82 ? -23.899 -6.701 12.437 1.00 75.38 82 GLU A O 1
ATOM 703 N N . LEU A 1 83 ? -22.680 -5.427 13.821 1.00 71.69 83 LEU A N 1
ATOM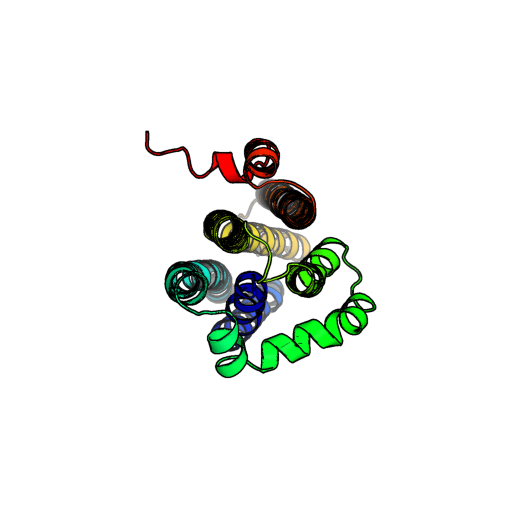 704 C CA . LEU A 1 83 ? -21.419 -5.620 13.126 1.00 71.69 83 LEU A CA 1
ATOM 705 C C . LEU A 1 83 ? -20.934 -7.073 13.254 1.00 71.69 83 LEU A C 1
ATOM 707 O O . LEU A 1 83 ? -20.479 -7.640 12.259 1.00 71.69 83 LEU A O 1
ATOM 711 N N . GLU A 1 84 ? -21.093 -7.712 14.416 1.00 72.94 84 GLU A N 1
ATOM 712 C CA . GLU A 1 84 ? -20.841 -9.151 14.578 1.00 72.94 84 GLU A CA 1
ATOM 713 C C . GLU A 1 84 ? -21.751 -10.008 13.706 1.00 72.94 84 GLU A C 1
ATOM 715 O O . GLU A 1 84 ? -21.255 -10.861 12.964 1.00 72.94 84 GLU A O 1
ATOM 720 N N . LYS A 1 85 ? -23.064 -9.749 13.750 1.00 80.56 85 LYS A N 1
ATOM 721 C CA . LYS A 1 85 ? -24.063 -10.472 12.952 1.00 80.56 85 LYS A CA 1
ATOM 722 C C . LYS A 1 85 ? -23.770 -10.346 11.460 1.00 80.56 85 LYS A C 1
ATOM 724 O O . LYS A 1 85 ? -23.743 -11.337 10.734 1.00 80.56 85 LYS A O 1
ATOM 729 N N . LYS A 1 86 ? -23.487 -9.127 10.997 1.00 78.25 86 LYS A N 1
ATOM 730 C CA . LYS A 1 86 ? -23.199 -8.839 9.588 1.00 78.25 86 LYS A CA 1
ATOM 731 C C . LYS A 1 86 ? -21.853 -9.413 9.151 1.00 78.25 86 LYS A C 1
ATOM 733 O O . LYS A 1 86 ? -21.677 -9.789 7.988 1.00 78.25 86 LYS A O 1
ATOM 738 N N . PHE A 1 87 ? -20.876 -9.476 10.055 1.00 73.62 87 PHE A N 1
ATOM 739 C CA . PHE A 1 87 ? -19.494 -9.793 9.723 1.00 73.62 87 PHE A CA 1
ATOM 740 C C . PHE A 1 87 ? -18.843 -10.813 10.678 1.00 73.62 87 PHE A C 1
ATOM 742 O O . PHE A 1 87 ? -17.781 -10.539 11.241 1.00 73.62 87 PHE A O 1
ATOM 749 N N . PRO A 1 88 ? -19.343 -12.061 10.736 1.00 72.69 88 PRO A N 1
ATOM 750 C CA . PRO A 1 88 ? -18.844 -13.084 11.666 1.00 72.69 88 PRO A CA 1
ATOM 751 C C . PRO A 1 88 ? -17.376 -13.471 11.417 1.00 72.69 88 PRO A C 1
ATOM 753 O O . PRO A 1 88 ? -16.666 -13.924 12.313 1.00 72.69 88 PRO A O 1
ATOM 756 N N . LYS A 1 89 ? -16.873 -13.259 10.191 1.00 71.38 89 LYS A N 1
ATOM 757 C CA . LYS A 1 89 ? -15.459 -13.478 9.845 1.00 71.38 89 LYS A CA 1
ATOM 758 C C . LYS A 1 89 ? -14.504 -12.558 10.623 1.00 71.38 89 LYS A C 1
ATOM 760 O O . LYS A 1 89 ? -13.349 -12.932 10.793 1.00 71.38 89 LYS A O 1
ATOM 765 N N . LEU A 1 90 ? -14.961 -11.401 11.113 1.00 70.06 90 LEU A N 1
ATOM 766 C CA . LEU A 1 90 ? -14.133 -10.491 11.914 1.00 70.06 90 LEU A CA 1
ATOM 767 C C . LEU A 1 90 ? -13.774 -11.098 13.273 1.00 70.06 90 LEU A C 1
ATOM 769 O O . LEU A 1 90 ? -12.612 -11.046 13.665 1.00 70.06 90 LEU A O 1
ATOM 773 N N . LEU A 1 91 ? -14.725 -11.784 13.914 1.00 70.00 91 LEU A N 1
ATOM 774 C CA . LEU A 1 91 ? -14.488 -12.515 15.163 1.00 70.00 91 LEU A CA 1
ATOM 775 C C . LEU A 1 91 ? -13.483 -13.655 14.975 1.00 70.00 91 LEU A C 1
ATOM 777 O O . LEU A 1 91 ? -12.685 -13.949 15.860 1.00 70.00 91 LEU A O 1
ATOM 781 N N . LYS A 1 92 ? -13.477 -14.296 13.799 1.00 71.12 92 LYS A N 1
ATOM 782 C CA . LYS A 1 92 ? -12.462 -15.310 13.477 1.00 71.12 92 LYS A CA 1
ATOM 783 C C . LYS A 1 92 ? -11.062 -14.702 13.373 1.00 71.12 92 LYS A C 1
ATOM 785 O O . LYS A 1 92 ? -10.108 -15.364 13.769 1.00 71.12 92 LYS A O 1
ATOM 790 N N . ILE A 1 93 ? -10.924 -13.486 12.840 1.00 66.38 93 ILE A N 1
ATOM 791 C CA . ILE A 1 93 ? -9.631 -12.786 12.754 1.00 66.38 93 ILE A CA 1
ATOM 792 C C . ILE A 1 93 ? -9.139 -12.432 14.158 1.00 66.38 93 ILE A C 1
ATOM 794 O O . ILE A 1 93 ? -7.992 -12.715 14.485 1.00 66.38 93 ILE A O 1
ATOM 798 N N . GLU A 1 94 ? -10.023 -11.890 14.992 1.00 69.81 94 GLU A N 1
ATOM 799 C CA . GLU A 1 94 ? -9.752 -11.557 16.391 1.00 69.81 94 GLU A CA 1
ATOM 800 C C . GLU A 1 94 ? -9.273 -12.778 17.193 1.00 69.81 94 GLU A C 1
ATOM 802 O O . GLU A 1 94 ? -8.173 -12.764 17.742 1.00 69.81 94 GLU A O 1
ATOM 807 N N . LYS A 1 95 ? -10.026 -13.887 17.156 1.00 71.62 95 LYS A N 1
ATOM 808 C CA . LYS A 1 95 ? -9.687 -15.134 17.869 1.00 71.62 95 LYS A CA 1
ATOM 809 C C . LYS A 1 95 ? -8.372 -15.770 17.409 1.00 71.62 95 LYS A C 1
ATOM 811 O O . LYS A 1 95 ? -7.696 -16.426 18.192 1.00 71.62 95 LYS A O 1
ATOM 816 N N . ASN A 1 96 ? -8.001 -15.591 16.142 1.00 68.00 96 ASN A N 1
ATOM 817 C CA . ASN A 1 96 ? -6.785 -16.175 15.572 1.00 68.00 96 ASN A CA 1
ATOM 818 C C . ASN A 1 96 ? -5.590 -15.210 15.552 1.00 68.00 96 ASN A C 1
ATOM 820 O O . ASN A 1 96 ? -4.522 -15.576 15.056 1.00 68.00 96 ASN A O 1
ATOM 824 N N . ALA A 1 97 ? -5.724 -13.992 16.078 1.00 65.31 97 ALA A N 1
ATOM 825 C CA . ALA A 1 97 ? -4.705 -12.958 15.933 1.00 65.31 97 ALA A CA 1
ATOM 826 C C . ALA A 1 97 ? -3.345 -13.345 16.551 1.00 65.31 97 ALA A C 1
ATOM 828 O O . ALA A 1 97 ? -2.305 -13.086 15.945 1.00 65.31 97 ALA A O 1
ATOM 829 N N . ALA A 1 98 ? -3.331 -14.075 17.674 1.00 63.31 98 ALA A N 1
ATOM 830 C CA . ALA A 1 98 ? -2.099 -14.611 18.270 1.00 63.31 98 ALA A CA 1
ATOM 831 C C . ALA A 1 98 ? -1.358 -15.602 17.346 1.00 63.31 98 ALA A C 1
ATOM 833 O O . ALA A 1 98 ? -0.128 -15.671 17.350 1.00 63.31 98 ALA A O 1
ATOM 834 N N . ARG A 1 99 ? -2.094 -16.347 16.511 1.00 64.38 99 ARG A N 1
ATOM 835 C CA . ARG A 1 99 ? -1.527 -17.271 15.519 1.00 64.38 99 ARG A CA 1
ATOM 836 C C . ARG A 1 99 ? -0.952 -16.522 14.319 1.00 64.38 99 ARG A C 1
ATOM 838 O O . ARG A 1 99 ? 0.093 -16.915 13.805 1.00 64.38 99 ARG A O 1
ATOM 845 N N . PHE A 1 100 ? -1.609 -15.441 13.894 1.00 59.03 100 PHE A N 1
ATOM 846 C CA . PHE A 1 100 ? -1.135 -14.587 12.803 1.00 59.03 100 PHE A CA 1
ATOM 847 C C . PHE A 1 100 ? 0.123 -13.799 13.186 1.00 59.03 100 PHE A C 1
ATOM 849 O O . PHE A 1 100 ? 1.017 -13.664 12.357 1.00 59.03 100 PHE A O 1
ATOM 856 N N . ALA A 1 101 ? 0.250 -13.374 14.446 1.00 55.88 101 ALA A N 1
ATOM 857 C CA . ALA A 1 101 ? 1.410 -12.640 14.954 1.00 55.88 101 ALA A CA 1
ATOM 858 C C . ALA A 1 101 ? 2.746 -13.406 14.837 1.00 55.88 101 ALA A C 1
ATOM 860 O O . ALA A 1 101 ? 3.786 -12.776 14.676 1.00 55.88 101 ALA A O 1
ATOM 861 N N . LYS A 1 102 ? 2.738 -14.748 14.875 1.00 52.12 102 LYS A N 1
ATOM 862 C CA . LYS A 1 102 ? 3.959 -15.578 14.799 1.00 52.12 102 LYS A CA 1
ATOM 863 C C . LYS A 1 102 ? 4.578 -15.693 13.397 1.00 52.12 102 LYS A C 1
ATOM 865 O O . LYS A 1 102 ? 5.672 -16.225 13.277 1.00 52.12 102 LYS A O 1
ATOM 870 N N . ARG A 1 103 ? 3.889 -15.256 12.335 1.00 52.97 103 ARG A N 1
ATOM 871 C CA . ARG A 1 103 ? 4.307 -15.478 10.931 1.00 52.97 103 ARG A CA 1
ATOM 872 C C . ARG A 1 103 ? 4.816 -14.224 10.214 1.00 52.97 103 ARG A C 1
ATOM 874 O O . ARG A 1 103 ? 4.960 -14.244 8.998 1.00 52.97 103 ARG A O 1
ATOM 881 N N . VAL A 1 104 ? 5.039 -13.130 10.935 1.00 47.44 104 VAL A N 1
ATOM 882 C CA . VAL A 1 104 ? 5.288 -11.815 10.331 1.00 47.44 104 VAL A CA 1
ATOM 883 C C . VAL A 1 104 ? 6.730 -11.401 10.585 1.00 47.44 104 VAL A C 1
ATOM 885 O O . VAL A 1 104 ? 7.137 -11.287 11.735 1.00 47.44 104 VAL A O 1
ATOM 888 N N . SER A 1 105 ? 7.489 -11.172 9.514 1.00 43.38 105 SER A N 1
ATOM 889 C CA . SER A 1 105 ? 8.890 -10.730 9.566 1.00 43.38 105 SER A CA 1
ATOM 890 C C . SER A 1 105 ? 9.057 -9.211 9.716 1.00 43.38 105 SER A C 1
ATOM 892 O O . SER A 1 105 ? 10.151 -8.750 10.016 1.00 43.38 105 SER A O 1
ATOM 894 N N . ASP A 1 106 ? 7.985 -8.432 9.534 1.00 57.16 106 ASP A N 1
ATOM 895 C CA . ASP A 1 106 ? 7.991 -6.965 9.614 1.00 57.16 106 ASP A CA 1
ATOM 896 C C . ASP A 1 106 ? 7.173 -6.467 10.818 1.00 57.16 106 ASP A C 1
ATOM 898 O O . ASP A 1 106 ? 5.977 -6.751 10.941 1.00 57.16 106 ASP A O 1
ATOM 902 N N . TYR A 1 107 ? 7.816 -5.681 11.686 1.00 47.06 107 TYR A N 1
ATOM 903 C CA . TYR A 1 107 ? 7.223 -5.072 12.879 1.00 47.06 107 TYR A CA 1
ATOM 904 C C . TYR A 1 107 ? 6.003 -4.188 12.567 1.00 47.06 107 TYR A C 1
ATOM 906 O O . TYR A 1 107 ? 5.042 -4.179 13.338 1.00 47.06 107 TYR A O 1
ATOM 914 N N . ASN A 1 108 ? 5.969 -3.499 11.421 1.00 52.66 108 ASN A N 1
ATOM 915 C CA . ASN A 1 108 ? 4.826 -2.668 11.022 1.00 52.66 108 ASN A CA 1
ATOM 916 C C . ASN A 1 108 ? 3.610 -3.510 10.638 1.00 52.66 108 ASN A C 1
ATOM 918 O O . ASN A 1 108 ? 2.485 -3.223 11.055 1.00 52.66 108 ASN A O 1
ATOM 922 N N . ASN A 1 109 ? 3.832 -4.580 9.877 1.00 61.75 109 ASN A N 1
ATOM 923 C CA . ASN A 1 109 ? 2.781 -5.537 9.546 1.00 61.75 109 ASN A CA 1
ATOM 924 C C . ASN A 1 109 ? 2.314 -6.286 10.797 1.00 61.75 109 ASN A C 1
ATOM 926 O O . ASN A 1 109 ? 1.114 -6.489 10.975 1.00 61.75 109 ASN A O 1
ATOM 930 N N . TRP A 1 110 ? 3.234 -6.619 11.707 1.00 56.19 110 TRP A N 1
ATOM 931 C CA . TRP A 1 110 ? 2.908 -7.212 12.998 1.00 56.19 110 TRP A CA 1
ATOM 932 C C . TRP A 1 110 ? 2.028 -6.271 13.824 1.00 56.19 110 TRP A C 1
ATOM 934 O O . TRP A 1 110 ? 0.967 -6.683 14.278 1.00 56.19 110 TRP A O 1
ATOM 944 N N . LEU A 1 111 ? 2.385 -4.989 13.941 1.00 56.12 111 LEU A N 1
ATOM 945 C CA . LEU A 1 111 ? 1.591 -3.975 14.640 1.00 56.12 111 LEU A CA 1
ATOM 946 C C . LEU A 1 111 ? 0.197 -3.782 14.019 1.00 56.12 111 LEU A C 1
ATOM 948 O O . LEU A 1 111 ? -0.793 -3.725 14.750 1.00 56.12 111 LEU A O 1
ATOM 952 N N . LYS A 1 112 ? 0.077 -3.748 12.686 1.00 64.69 112 LYS A N 1
ATOM 953 C CA . LYS A 1 112 ? -1.230 -3.712 11.999 1.00 64.69 112 LYS A CA 1
ATOM 954 C C . LYS A 1 112 ? -2.058 -4.972 12.284 1.00 64.69 112 LYS A C 1
ATOM 956 O O . LYS A 1 112 ? -3.267 -4.881 12.472 1.00 64.69 112 LYS A O 1
ATOM 961 N N . LEU A 1 113 ? -1.416 -6.132 12.414 1.00 65.81 113 LEU A N 1
ATOM 962 C CA . LEU A 1 113 ? -2.049 -7.393 12.818 1.00 65.81 113 LEU A CA 1
ATOM 963 C C . LEU A 1 113 ? -2.351 -7.482 14.325 1.00 65.81 113 LEU A C 1
ATOM 965 O O . LEU A 1 113 ? -3.144 -8.329 14.731 1.00 65.81 113 LEU A O 1
ATOM 969 N N . GLN A 1 114 ? -1.791 -6.590 15.149 1.00 67.62 114 GLN A N 1
ATOM 970 C CA . GLN A 1 114 ? -2.171 -6.410 16.555 1.00 67.62 114 GLN A CA 1
ATOM 971 C C . GLN A 1 114 ? -3.440 -5.559 16.710 1.00 67.62 114 GLN A C 1
ATOM 973 O O . GLN A 1 114 ? -4.066 -5.604 17.765 1.00 67.62 114 GLN A O 1
ATOM 978 N N . LEU A 1 115 ? -3.865 -4.803 15.690 1.00 74.19 115 LEU A N 1
ATOM 979 C CA . LEU A 1 115 ? -5.090 -3.994 15.752 1.00 74.19 115 LEU A CA 1
ATOM 980 C C . LEU A 1 115 ? -6.348 -4.807 16.123 1.00 74.19 115 LEU A C 1
ATOM 982 O O . LEU A 1 115 ? -7.099 -4.331 16.971 1.00 74.19 115 LEU A O 1
ATOM 986 N N . PRO A 1 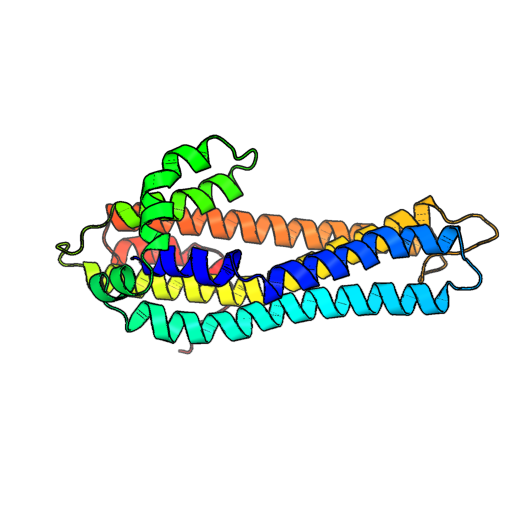116 ? -6.577 -6.026 15.590 1.00 71.19 116 PRO A N 1
ATOM 987 C CA . PRO A 1 116 ? -7.621 -6.926 16.082 1.00 71.19 116 PRO A CA 1
ATOM 988 C C . PRO A 1 116 ? -7.532 -7.244 17.582 1.00 71.19 116 PRO A C 1
ATOM 990 O O . PRO A 1 116 ? -8.553 -7.227 18.258 1.00 71.19 116 PRO A O 1
ATOM 993 N N . LEU A 1 117 ? -6.327 -7.477 18.115 1.00 72.81 117 LEU A N 1
ATOM 994 C CA . LEU A 1 117 ? -6.100 -7.760 19.544 1.00 72.81 117 LEU A CA 1
ATOM 995 C C . LEU A 1 117 ? -6.287 -6.527 20.426 1.00 72.81 117 LEU A C 1
ATOM 997 O O . LEU A 1 117 ? -6.666 -6.628 21.584 1.00 72.81 117 LEU A O 1
ATOM 1001 N N . ILE A 1 118 ? -5.984 -5.341 19.908 1.00 74.81 118 ILE A N 1
ATOM 1002 C CA . ILE A 1 118 ? -6.247 -4.088 20.617 1.00 74.81 118 ILE A CA 1
ATOM 1003 C C . ILE A 1 118 ? -7.755 -3.813 20.604 1.00 74.81 118 ILE A C 1
ATOM 1005 O O . ILE A 1 118 ? -8.321 -3.415 21.617 1.00 74.81 118 ILE A O 1
ATOM 1009 N N . ALA A 1 119 ? -8.423 -4.090 19.482 1.00 74.12 119 ALA A N 1
ATOM 1010 C CA . ALA A 1 119 ? -9.866 -3.963 19.345 1.00 74.12 119 ALA A CA 1
ATOM 1011 C C . ALA A 1 119 ? -10.649 -4.946 20.226 1.00 74.12 119 ALA A C 1
ATOM 1013 O O . ALA A 1 119 ? -11.774 -4.630 20.575 1.00 74.12 119 ALA A O 1
ATOM 1014 N N . SER A 1 120 ? -10.090 -6.094 20.611 1.00 72.88 120 SER A N 1
ATOM 1015 C CA . SER A 1 120 ? -10.756 -7.014 21.544 1.00 72.88 120 SER A CA 1
ATOM 1016 C C . SER A 1 120 ? -10.726 -6.534 22.998 1.00 72.88 120 SER A C 1
ATOM 1018 O O . SER A 1 120 ? -11.449 -7.059 23.837 1.00 72.88 120 SER A O 1
ATOM 1020 N N . LYS A 1 121 ? -9.846 -5.579 23.331 1.00 77.62 121 LYS A N 1
ATOM 1021 C CA . LYS A 1 121 ? -9.552 -5.207 24.724 1.00 77.62 121 LYS A CA 1
ATOM 1022 C C . LYS A 1 121 ? -10.440 -4.131 25.314 1.00 77.62 121 LYS A C 1
ATOM 1024 O O . LYS A 1 121 ? -10.465 -4.024 26.533 1.00 77.62 121 LYS A O 1
ATOM 1029 N N . PHE A 1 122 ? -11.116 -3.318 24.505 1.00 76.44 122 PHE A N 1
ATOM 1030 C CA . PHE A 1 122 ? -12.052 -2.357 25.087 1.00 76.44 122 PHE A CA 1
ATOM 1031 C C . PHE A 1 122 ? -13.456 -2.923 25.304 1.00 76.44 122 PHE A C 1
ATOM 1033 O O . PHE A 1 122 ? -13.993 -3.702 24.516 1.00 76.44 122 PHE A O 1
ATOM 1040 N N . ASN A 1 123 ? -14.026 -2.489 26.420 1.00 74.75 123 ASN A N 1
ATOM 1041 C CA . ASN A 1 123 ? -15.271 -2.975 26.973 1.00 74.75 123 ASN A CA 1
ATOM 1042 C C . ASN A 1 123 ? -16.427 -2.052 26.572 1.00 74.75 123 ASN A C 1
ATOM 1044 O O . ASN A 1 123 ? -16.339 -0.849 26.776 1.00 74.75 123 ASN A O 1
ATOM 1048 N N . GLU A 1 124 ? -17.517 -2.604 26.039 1.00 70.50 124 GLU A N 1
ATOM 1049 C CA . GLU A 1 124 ? -18.731 -1.841 25.700 1.00 70.50 124 GLU A CA 1
ATOM 1050 C C . GLU A 1 124 ? -19.422 -1.224 26.920 1.00 70.50 124 GLU A C 1
ATOM 1052 O O . GLU A 1 124 ? -20.147 -0.244 26.776 1.00 70.50 124 GLU A O 1
ATOM 1057 N N . GLN A 1 125 ? -19.165 -1.765 28.112 1.00 74.06 125 GLN A N 1
ATOM 1058 C CA . GLN A 1 125 ? -19.669 -1.245 29.383 1.00 74.06 125 GLN A CA 1
ATOM 1059 C C . GLN A 1 125 ? -18.841 -0.064 29.921 1.00 74.06 125 GLN A C 1
ATOM 1061 O O . GLN A 1 125 ? -19.163 0.474 30.977 1.00 74.06 125 GLN A O 1
ATOM 1066 N N . ASP A 1 126 ? -17.773 0.337 29.223 1.00 77.38 126 ASP A N 1
ATOM 1067 C CA . ASP A 1 126 ? -17.002 1.536 29.552 1.00 77.38 126 ASP A CA 1
ATOM 1068 C C . ASP A 1 126 ? -17.893 2.792 29.395 1.00 77.38 126 ASP A C 1
ATOM 1070 O O . ASP A 1 126 ? -18.460 2.997 28.315 1.00 77.38 126 ASP A O 1
ATOM 1074 N N . PRO A 1 127 ? -18.026 3.651 30.425 1.00 78.56 127 PRO A N 1
ATOM 1075 C CA . PRO A 1 127 ? -18.801 4.892 30.341 1.00 78.56 127 PRO A CA 1
ATOM 1076 C C . PRO A 1 127 ? -18.404 5.781 29.151 1.00 78.56 127 PRO A C 1
ATOM 1078 O O . PRO A 1 127 ? -19.262 6.401 28.517 1.00 78.56 127 PRO A O 1
ATOM 1081 N N . ASP A 1 128 ? -17.124 5.762 28.772 1.00 81.94 128 ASP A N 1
ATOM 1082 C CA . ASP A 1 128 ? -16.564 6.589 27.700 1.00 81.94 128 ASP A CA 1
ATOM 1083 C C . ASP A 1 128 ? -16.567 5.879 26.337 1.00 81.94 128 ASP A C 1
ATOM 1085 O O . ASP A 1 128 ? -16.035 6.394 25.345 1.00 81.94 128 ASP A O 1
ATOM 1089 N N . TYR A 1 129 ? -17.171 4.690 26.239 1.00 79.00 129 TYR A N 1
ATOM 1090 C CA . TYR A 1 129 ? -17.103 3.823 25.063 1.00 79.00 129 TYR A CA 1
ATOM 1091 C C . TYR A 1 129 ? -17.444 4.540 23.753 1.00 79.00 129 TYR A C 1
ATOM 1093 O O . TYR A 1 129 ? -16.719 4.451 22.754 1.00 79.00 129 TYR A O 1
ATOM 1101 N N . LYS A 1 130 ? -18.560 5.280 23.752 1.00 80.31 130 LYS A N 1
ATOM 1102 C CA . LYS A 1 130 ? -19.046 6.004 22.570 1.00 80.31 130 LYS A CA 1
ATOM 1103 C C . LYS A 1 130 ? -18.090 7.122 22.162 1.00 80.31 130 LYS A C 1
ATOM 1105 O O . LYS A 1 130 ? -17.906 7.356 20.964 1.00 80.31 130 LYS A O 1
ATOM 1110 N N . GLU A 1 131 ? -17.475 7.807 23.123 1.00 83.38 131 GLU A N 1
ATOM 1111 C CA . GLU A 1 131 ? -16.498 8.854 22.833 1.00 83.38 131 GLU A CA 1
ATOM 1112 C C . GLU A 1 131 ? -15.207 8.252 22.268 1.00 83.38 131 GLU A C 1
ATOM 1114 O O . GLU A 1 131 ? -14.752 8.666 21.194 1.00 83.38 131 GLU A O 1
ATOM 1119 N N . LYS A 1 132 ? -14.682 7.198 22.905 1.00 84.31 132 LYS A N 1
ATOM 1120 C CA . LYS A 1 132 ? -13.514 6.438 22.435 1.00 84.31 132 LYS A CA 1
ATOM 1121 C C . LYS A 1 132 ? -13.733 5.909 21.016 1.00 84.31 132 LYS A C 1
ATOM 1123 O O . LYS A 1 132 ? -12.872 6.068 20.149 1.00 84.31 132 LYS A O 1
ATOM 1128 N N . GLN A 1 133 ? -14.913 5.357 20.727 1.00 79.62 133 GLN A N 1
ATOM 1129 C CA . GLN A 1 133 ? -15.282 4.882 19.392 1.00 79.62 133 GLN A CA 1
ATOM 1130 C C . GLN A 1 133 ? -15.263 6.003 18.346 1.00 79.62 133 GLN A C 1
ATOM 1132 O O . GLN A 1 133 ? -14.661 5.827 17.282 1.00 79.62 133 GLN A O 1
ATOM 1137 N N . LYS A 1 134 ? -15.902 7.148 18.627 1.00 82.00 134 LYS A N 1
ATOM 1138 C CA . LYS A 1 134 ? -15.932 8.303 17.712 1.00 82.00 134 LYS A CA 1
ATOM 1139 C C . LYS A 1 134 ? -14.530 8.855 17.461 1.00 82.00 134 LYS A C 1
ATOM 1141 O O . LYS A 1 134 ? -14.199 9.188 16.321 1.00 82.00 134 LYS A O 1
ATOM 1146 N N . PHE A 1 135 ? -13.702 8.926 18.500 1.00 83.50 135 PHE A N 1
ATOM 1147 C CA . PHE A 1 135 ? -12.326 9.400 18.400 1.00 83.50 135 PHE A CA 1
ATOM 1148 C C . PHE A 1 135 ? -11.470 8.478 17.522 1.00 83.50 135 PHE A C 1
ATOM 1150 O O . PHE A 1 135 ? -10.875 8.943 16.549 1.00 83.50 135 PHE A O 1
ATOM 1157 N N . ILE A 1 136 ? -11.496 7.168 17.780 1.00 80.56 136 ILE A N 1
ATOM 1158 C CA . ILE A 1 136 ? -10.786 6.158 16.980 1.00 80.56 136 ILE A CA 1
ATOM 1159 C C . ILE A 1 136 ? -11.224 6.212 15.521 1.00 80.56 136 ILE A C 1
ATOM 1161 O O . ILE A 1 136 ? -10.387 6.260 14.620 1.00 80.56 136 ILE A O 1
ATOM 1165 N N . TYR A 1 137 ? -12.535 6.253 15.278 1.00 81.19 137 TYR A N 1
ATOM 1166 C CA . TYR A 1 137 ? -13.082 6.403 13.936 1.00 81.19 137 TYR A CA 1
ATOM 1167 C C . TYR A 1 137 ? -12.499 7.635 13.225 1.00 81.19 137 TYR A C 1
ATOM 1169 O O . TYR A 1 137 ? -11.999 7.518 12.103 1.00 81.19 137 TYR A O 1
ATOM 1177 N N . LYS A 1 138 ? -12.526 8.801 13.885 1.00 82.81 138 LYS A N 1
ATOM 1178 C CA . LYS A 1 138 ? -12.047 10.065 13.317 1.00 82.81 138 LYS A CA 1
ATOM 1179 C C . LYS A 1 138 ? -10.566 9.992 12.973 1.00 82.81 138 LYS A C 1
ATOM 1181 O O . LYS A 1 138 ? -10.169 10.504 11.930 1.00 82.81 138 LYS A O 1
ATOM 1186 N N . ILE A 1 139 ? -9.753 9.364 13.817 1.00 80.88 139 ILE A N 1
ATOM 1187 C CA . ILE A 1 139 ? -8.323 9.258 13.548 1.00 80.88 139 ILE A CA 1
ATOM 1188 C C . ILE A 1 139 ? -8.036 8.300 12.387 1.00 80.88 139 ILE A C 1
ATOM 1190 O O . ILE A 1 139 ? -7.271 8.664 11.496 1.00 80.88 139 ILE A O 1
ATOM 1194 N N . PHE A 1 140 ? -8.669 7.124 12.344 1.00 79.19 140 PHE A N 1
ATOM 1195 C CA . PHE A 1 140 ? -8.507 6.205 11.212 1.00 79.19 140 PHE A CA 1
ATOM 1196 C C . PHE A 1 140 ? -8.931 6.854 9.896 1.00 79.19 140 PHE A C 1
ATOM 1198 O O . PHE A 1 140 ? -8.215 6.754 8.907 1.00 79.19 140 PHE A O 1
ATOM 1205 N N . LEU A 1 141 ? -10.044 7.592 9.889 1.00 81.31 141 LEU A N 1
ATOM 1206 C CA . LEU A 1 141 ? -10.473 8.336 8.708 1.00 81.31 141 LEU A CA 1
ATOM 1207 C C . LEU A 1 141 ? -9.388 9.308 8.221 1.00 81.31 141 LEU A C 1
ATOM 1209 O O . LEU A 1 141 ? -9.082 9.334 7.033 1.00 81.31 141 LEU A O 1
ATOM 1213 N N . LYS A 1 142 ? -8.776 10.072 9.136 1.00 81.94 142 LYS A N 1
ATOM 1214 C CA . LYS A 1 142 ? -7.677 10.990 8.803 1.00 81.94 142 LYS A CA 1
ATOM 1215 C C . LYS A 1 142 ? -6.459 10.255 8.253 1.00 81.94 142 LYS A C 1
ATOM 1217 O O . LYS A 1 142 ? -5.902 10.703 7.256 1.00 81.94 142 LYS A O 1
ATOM 1222 N N . LEU A 1 143 ? -6.071 9.133 8.865 1.00 80.00 143 LEU A N 1
ATOM 1223 C CA . LEU A 1 143 ? -4.979 8.303 8.353 1.00 80.00 143 LEU A CA 1
ATOM 1224 C C . LEU A 1 143 ? -5.265 7.864 6.914 1.00 80.00 143 LEU A C 1
ATOM 1226 O O . L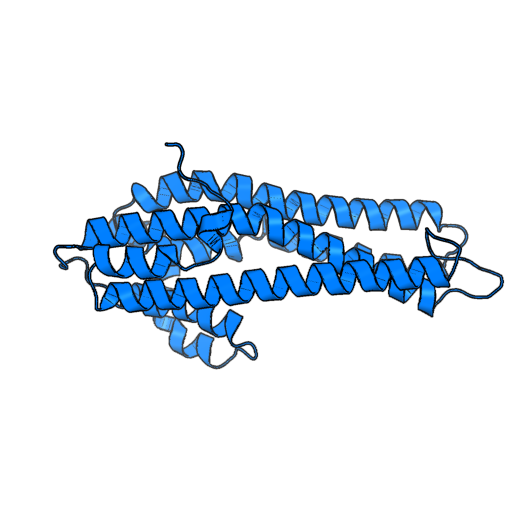EU A 1 143 ? -4.402 8.017 6.063 1.00 80.00 143 LEU A O 1
ATOM 1230 N N . HIS A 1 144 ? -6.470 7.377 6.620 1.00 79.69 144 HIS A N 1
ATOM 1231 C CA . HIS A 1 144 ? -6.792 6.876 5.282 1.00 79.69 144 HIS A CA 1
ATOM 1232 C C . HIS A 1 144 ? -6.908 7.962 4.223 1.00 79.69 144 HIS A C 1
ATOM 1234 O O . HIS A 1 144 ? -6.616 7.693 3.063 1.00 79.69 144 HIS A O 1
ATOM 1240 N N . ILE A 1 145 ? -7.284 9.184 4.601 1.00 82.31 145 ILE A N 1
ATOM 1241 C CA . ILE A 1 145 ? -7.174 10.334 3.701 1.00 82.31 145 ILE A CA 1
ATOM 1242 C C . ILE A 1 145 ? -5.700 10.556 3.346 1.00 82.31 145 ILE A C 1
ATOM 1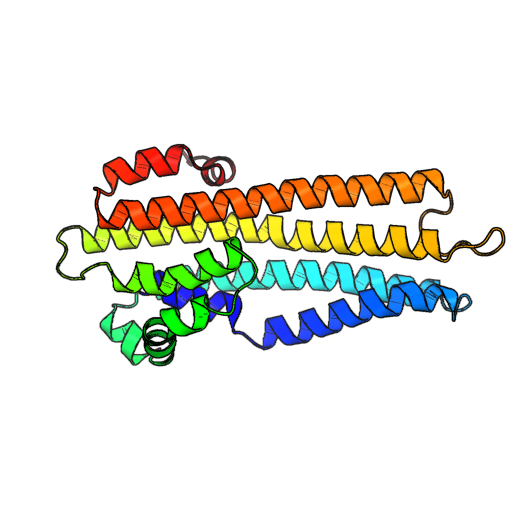244 O O . ILE A 1 145 ? -5.374 10.648 2.170 1.00 82.31 145 ILE A O 1
ATOM 1248 N N . VAL A 1 146 ? -4.790 10.553 4.322 1.00 82.38 146 VAL A N 1
ATOM 1249 C CA . VAL A 1 146 ? -3.350 10.710 4.050 1.00 82.38 146 VAL A CA 1
ATOM 1250 C C . VAL A 1 146 ? -2.800 9.540 3.226 1.00 82.38 146 VAL A C 1
ATOM 1252 O O . VAL A 1 146 ? -2.141 9.763 2.213 1.00 82.38 146 VAL A O 1
ATOM 1255 N N . GLU A 1 147 ? -3.113 8.296 3.598 1.00 83.12 147 GLU A N 1
ATOM 1256 C CA . GLU A 1 147 ? -2.720 7.104 2.837 1.00 83.12 147 GLU A CA 1
ATOM 1257 C C . GLU A 1 147 ? -3.280 7.119 1.411 1.00 83.12 147 GLU A C 1
ATOM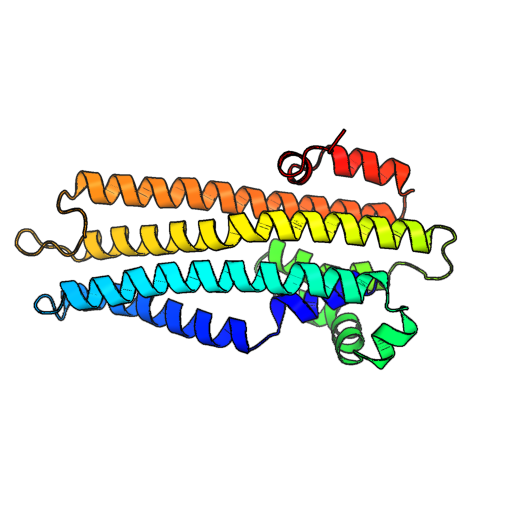 1259 O O . GLU A 1 147 ? -2.629 6.588 0.513 1.00 83.12 147 GLU A O 1
ATOM 1264 N N . SER A 1 148 ? -4.441 7.746 1.184 1.00 84.94 148 SER A N 1
ATOM 1265 C CA . SER A 1 148 ? -5.006 7.877 -0.157 1.00 84.94 148 SER A CA 1
ATOM 1266 C C . SER A 1 148 ? -4.088 8.642 -1.095 1.00 84.94 148 SER A C 1
ATOM 1268 O O . SER A 1 148 ? -3.977 8.248 -2.243 1.00 84.94 148 SER A O 1
ATOM 1270 N N . PHE A 1 149 ? -3.358 9.648 -0.615 1.00 83.75 149 PHE A N 1
ATOM 1271 C CA . PHE A 1 149 ? -2.391 10.383 -1.432 1.00 83.75 149 PHE A CA 1
ATOM 1272 C C . PHE A 1 149 ? -1.010 9.729 -1.407 1.00 83.75 149 PHE A C 1
ATOM 1274 O O . PHE A 1 149 ? -0.381 9.554 -2.450 1.00 83.75 149 PHE A O 1
ATOM 1281 N N . LEU A 1 150 ? -0.542 9.322 -0.223 1.00 85.88 150 LEU A N 1
ATOM 1282 C CA . LEU A 1 150 ? 0.831 8.852 -0.063 1.00 85.88 150 LEU A CA 1
ATOM 1283 C C . LEU A 1 150 ? 1.057 7.448 -0.633 1.00 85.88 150 LEU A C 1
ATOM 1285 O O . LEU A 1 150 ? 2.136 7.177 -1.147 1.00 85.88 150 LEU A O 1
ATOM 1289 N N . ALA A 1 151 ? 0.074 6.544 -0.579 1.00 86.44 151 ALA A N 1
ATOM 1290 C CA . ALA A 1 151 ? 0.259 5.188 -1.097 1.00 86.44 151 ALA A CA 1
ATOM 1291 C C . ALA A 1 151 ? 0.368 5.136 -2.637 1.00 86.44 151 ALA A C 1
ATOM 1293 O O . ALA A 1 151 ? 1.301 4.496 -3.122 1.00 86.44 151 ALA A O 1
ATOM 1294 N N . PRO A 1 152 ? -0.494 5.813 -3.429 1.00 90.38 152 PRO A N 1
ATOM 1295 C CA . PRO A 1 152 ? -0.290 5.938 -4.876 1.00 90.38 152 PRO A CA 1
ATOM 1296 C C . PRO A 1 152 ? 1.035 6.609 -5.232 1.00 90.38 152 PRO A C 1
ATOM 1298 O O . PRO A 1 152 ? 1.719 6.163 -6.150 1.00 90.38 152 PRO A O 1
ATOM 1301 N N . PHE A 1 153 ? 1.416 7.644 -4.479 1.00 89.88 153 PHE A N 1
ATOM 1302 C CA . PHE A 1 153 ? 2.686 8.335 -4.664 1.00 89.88 153 PHE A CA 1
ATOM 1303 C C . PHE A 1 153 ? 3.883 7.397 -4.462 1.00 89.88 153 PHE A C 1
ATOM 1305 O O . PHE A 1 153 ? 4.757 7.323 -5.319 1.00 89.88 153 PHE A O 1
ATOM 1312 N N . LEU A 1 154 ? 3.880 6.602 -3.388 1.00 91.62 154 LEU A N 1
ATOM 1313 C CA . LEU A 1 154 ? 4.904 5.586 -3.134 1.00 91.62 154 LEU A CA 1
ATOM 1314 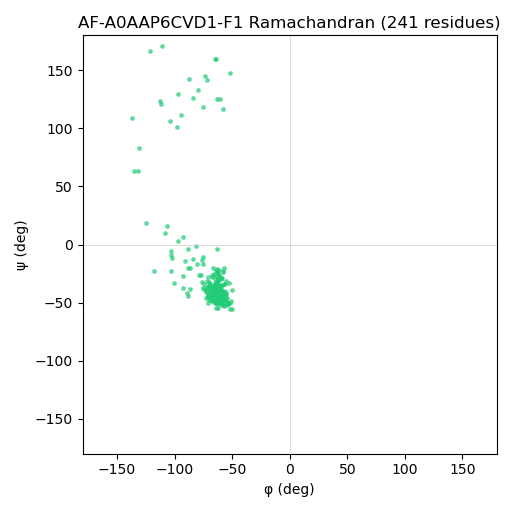C C . LEU A 1 154 ? 5.007 4.557 -4.253 1.00 91.62 154 LEU A C 1
ATOM 1316 O O . LEU A 1 154 ? 6.108 4.224 -4.686 1.00 91.62 154 LEU A O 1
ATOM 1320 N N . ILE A 1 155 ? 3.862 4.056 -4.716 1.00 89.94 155 ILE A N 1
ATOM 1321 C CA . ILE A 1 155 ? 3.805 3.110 -5.830 1.00 89.94 155 ILE A CA 1
ATOM 1322 C C . ILE A 1 155 ? 4.459 3.722 -7.068 1.00 89.94 155 ILE A C 1
ATOM 1324 O O . ILE A 1 155 ? 5.313 3.078 -7.676 1.00 89.94 155 ILE A O 1
ATOM 1328 N N . ALA A 1 156 ? 4.104 4.960 -7.418 1.00 91.88 156 ALA A N 1
ATOM 1329 C CA . ALA A 1 156 ? 4.695 5.656 -8.554 1.00 91.88 156 ALA A CA 1
ATOM 1330 C C . ALA A 1 156 ? 6.213 5.823 -8.380 1.00 91.88 156 ALA A C 1
ATOM 1332 O O . ALA A 1 156 ? 6.966 5.439 -9.269 1.00 91.88 156 ALA A O 1
ATOM 1333 N N . CYS A 1 157 ? 6.680 6.296 -7.221 1.00 95.12 157 CYS A N 1
ATOM 1334 C CA . CYS A 1 157 ? 8.108 6.452 -6.939 1.00 95.12 157 CYS A CA 1
ATOM 1335 C C . CYS A 1 157 ? 8.881 5.135 -7.097 1.00 95.12 157 CYS A C 1
ATOM 1337 O O . CYS A 1 157 ? 9.866 5.091 -7.826 1.00 95.12 157 CYS A O 1
ATOM 1339 N N . TYR A 1 158 ? 8.440 4.046 -6.464 1.00 93.94 158 TYR A N 1
ATOM 1340 C CA . TYR A 1 158 ? 9.181 2.782 -6.516 1.00 93.94 158 TYR A CA 1
ATOM 1341 C C . TYR A 1 158 ? 9.129 2.103 -7.886 1.00 93.94 158 TYR A C 1
ATOM 1343 O O . TYR A 1 158 ? 10.123 1.517 -8.310 1.00 93.94 158 TYR A O 1
ATOM 1351 N N . THR A 1 159 ? 8.003 2.192 -8.596 1.00 94.50 159 THR A N 1
ATOM 1352 C CA . THR A 1 159 ? 7.888 1.623 -9.950 1.00 94.50 159 THR A CA 1
ATOM 1353 C C . THR A 1 159 ? 8.691 2.421 -10.977 1.00 94.50 159 THR A C 1
ATOM 1355 O O . THR A 1 159 ? 9.325 1.820 -11.840 1.00 94.50 159 THR A O 1
ATOM 1358 N N . LEU A 1 160 ? 8.753 3.751 -10.849 1.00 95.06 160 LEU A N 1
ATOM 1359 C CA . LEU A 1 160 ? 9.619 4.597 -11.673 1.00 95.06 160 LEU A CA 1
ATOM 1360 C C . LEU A 1 160 ? 11.098 4.386 -11.340 1.00 95.06 160 LEU A C 1
ATOM 1362 O O . LEU A 1 160 ? 11.904 4.239 -12.253 1.00 95.06 160 LEU A O 1
ATOM 1366 N N . PHE A 1 161 ? 11.458 4.297 -10.058 1.00 95.88 161 PHE A N 1
ATOM 1367 C CA . PHE A 1 161 ? 12.809 3.916 -9.643 1.00 95.88 161 PHE A CA 1
ATOM 1368 C C . PHE A 1 161 ? 13.230 2.588 -10.283 1.00 95.88 161 PHE A C 1
ATOM 1370 O O . PHE A 1 161 ? 14.276 2.522 -10.924 1.00 95.88 161 PHE A O 1
ATOM 1377 N N . TYR A 1 162 ? 12.388 1.556 -10.169 1.00 94.38 162 TYR A N 1
ATOM 1378 C CA . TYR A 1 162 ? 12.626 0.259 -10.798 1.00 94.38 162 TYR A CA 1
ATOM 1379 C C . TYR A 1 162 ? 12.828 0.387 -12.313 1.00 94.38 162 TYR A C 1
ATOM 1381 O O . TYR A 1 162 ? 13.809 -0.132 -12.842 1.00 94.38 162 TYR A O 1
ATOM 1389 N N . TYR A 1 163 ? 11.948 1.127 -12.995 1.00 94.81 163 TYR A N 1
ATOM 1390 C CA . TYR A 1 163 ? 12.053 1.375 -14.431 1.00 94.81 163 TYR A CA 1
ATOM 1391 C C . TYR A 1 163 ? 13.416 1.971 -14.816 1.00 94.81 163 TYR A C 1
ATOM 1393 O O . TYR A 1 163 ? 14.109 1.429 -15.679 1.00 94.81 163 TYR A O 1
ATOM 1401 N N . PHE A 1 164 ? 13.835 3.053 -14.152 1.00 93.62 164 PHE A N 1
ATOM 1402 C CA . PHE A 1 164 ? 15.102 3.719 -14.459 1.00 93.62 164 PHE A CA 1
ATOM 1403 C C . PHE A 1 164 ? 16.315 2.837 -14.153 1.00 93.62 164 PHE A C 1
ATOM 1405 O O . PHE A 1 164 ? 17.214 2.744 -14.981 1.00 93.62 164 PHE A O 1
ATOM 1412 N N . ILE A 1 165 ? 16.344 2.134 -13.018 1.00 92.06 165 ILE A N 1
ATOM 1413 C CA . ILE A 1 165 ? 17.490 1.281 -12.670 1.00 92.06 165 ILE A CA 1
ATOM 1414 C C . ILE A 1 165 ? 17.637 0.102 -13.627 1.00 92.06 165 ILE A C 1
ATOM 1416 O O . ILE A 1 165 ? 18.749 -0.176 -14.072 1.00 92.06 165 ILE A O 1
ATOM 1420 N N . ILE A 1 166 ? 16.543 -0.579 -13.973 1.00 90.94 166 ILE A N 1
ATOM 1421 C CA . ILE A 1 166 ? 16.619 -1.717 -14.893 1.00 90.94 166 ILE A CA 1
ATOM 1422 C C . ILE A 1 166 ? 17.012 -1.249 -16.286 1.00 90.94 166 ILE A C 1
ATOM 1424 O O . ILE A 1 166 ? 17.936 -1.813 -16.861 1.00 90.94 166 ILE A O 1
ATOM 1428 N N . THR A 1 167 ? 16.375 -0.199 -16.811 1.00 88.88 167 THR A N 1
ATOM 1429 C CA . THR A 1 167 ? 16.731 0.318 -18.140 1.00 88.88 167 THR A CA 1
ATOM 1430 C C . THR A 1 167 ? 18.185 0.765 -18.209 1.00 88.88 167 THR A C 1
ATOM 1432 O O . THR A 1 167 ? 18.826 0.512 -19.221 1.00 88.88 167 THR A O 1
ATOM 1435 N N . ILE A 1 168 ? 18.745 1.335 -17.139 1.00 87.56 168 ILE A N 1
ATOM 1436 C CA . ILE A 1 168 ? 20.180 1.633 -17.042 1.00 87.56 168 ILE A CA 1
ATOM 1437 C C . ILE A 1 168 ? 21.023 0.355 -17.049 1.00 87.56 168 ILE A C 1
ATOM 1439 O O . ILE A 1 168 ? 21.981 0.269 -17.810 1.00 87.56 168 ILE A O 1
ATOM 1443 N N . ALA A 1 169 ? 20.670 -0.629 -16.220 1.00 86.50 169 ALA A N 1
ATOM 1444 C CA . ALA A 1 169 ? 21.435 -1.865 -16.071 1.00 86.50 169 ALA A CA 1
ATOM 1445 C C . ALA A 1 169 ? 21.510 -2.687 -17.367 1.00 86.50 169 ALA A C 1
ATOM 1447 O O . ALA A 1 169 ? 22.494 -3.390 -17.583 1.00 86.50 169 ALA A O 1
ATOM 1448 N N . VAL A 1 170 ? 20.483 -2.600 -18.218 1.00 83.88 170 VAL A N 1
ATOM 1449 C CA . VAL A 1 170 ? 20.402 -3.348 -19.483 1.00 83.88 170 VAL A CA 1
ATOM 1450 C C . VAL A 1 170 ? 20.710 -2.511 -20.731 1.00 83.88 170 VAL A C 1
ATOM 1452 O O . VAL A 1 170 ? 20.769 -3.068 -21.825 1.00 83.88 170 VAL A O 1
ATOM 1455 N N . SER A 1 171 ? 20.903 -1.192 -20.608 1.00 79.75 171 SER A N 1
ATOM 1456 C CA . SER A 1 171 ? 21.262 -0.346 -21.757 1.00 79.75 171 SER A CA 1
ATOM 1457 C C . SER A 1 171 ? 22.703 -0.594 -22.195 1.00 79.75 171 SER A C 1
ATOM 1459 O O . SER A 1 171 ? 23.607 -0.750 -21.374 1.00 79.75 171 SER A O 1
ATOM 1461 N N . THR A 1 172 ? 22.931 -0.578 -23.505 1.00 70.50 172 THR A N 1
ATOM 1462 C CA . THR A 1 172 ? 24.266 -0.672 -24.112 1.00 70.50 172 THR A CA 1
ATOM 1463 C C . THR A 1 172 ? 24.643 0.662 -24.763 1.00 70.50 172 THR A C 1
ATOM 1465 O O . THR A 1 172 ? 23.810 1.562 -24.872 1.00 70.50 172 THR A O 1
ATOM 1468 N N . LYS A 1 173 ? 25.901 0.816 -25.210 1.00 64.00 173 LYS A N 1
ATOM 1469 C CA . LYS A 1 173 ? 26.341 2.023 -25.943 1.00 64.00 173 LYS A CA 1
ATOM 1470 C C . LYS A 1 173 ? 25.487 2.313 -27.184 1.00 64.00 173 LYS A C 1
ATOM 1472 O O . LYS A 1 173 ? 25.291 3.480 -27.506 1.00 64.00 173 LYS A O 1
ATOM 1477 N N . ASP A 1 174 ? 24.965 1.265 -27.818 1.00 64.62 174 ASP A N 1
ATOM 1478 C CA . ASP A 1 174 ? 24.250 1.348 -29.094 1.00 64.62 174 ASP A CA 1
ATOM 1479 C C . ASP A 1 174 ? 22.723 1.252 -28.943 1.00 64.62 174 ASP A C 1
ATOM 1481 O O . ASP A 1 174 ? 21.996 1.489 -29.905 1.00 64.62 174 ASP A O 1
ATOM 1485 N N . ASN A 1 175 ? 22.212 0.918 -27.749 1.00 68.25 175 ASN A N 1
ATOM 1486 C CA . ASN A 1 175 ? 20.780 0.738 -27.519 1.00 68.25 175 ASN A CA 1
ATOM 1487 C C . ASN A 1 175 ? 20.328 1.380 -26.205 1.00 68.25 175 ASN A C 1
ATOM 1489 O O . ASN A 1 175 ? 20.620 0.898 -25.106 1.00 68.25 175 ASN A O 1
ATOM 1493 N N . ASN A 1 176 ? 19.589 2.481 -26.337 1.00 72.19 176 ASN A N 1
ATOM 1494 C CA . ASN A 1 176 ? 19.136 3.279 -25.213 1.00 72.19 176 ASN A CA 1
ATOM 1495 C C . ASN A 1 176 ? 17.703 2.926 -24.820 1.00 72.19 176 ASN A C 1
ATOM 1497 O O . ASN A 1 176 ? 16.734 3.357 -25.451 1.00 72.19 176 ASN A O 1
ATOM 1501 N N . LEU A 1 177 ? 17.566 2.131 -23.761 1.00 80.38 177 LEU A N 1
ATOM 1502 C CA . LEU A 1 177 ? 16.276 1.564 -23.372 1.00 80.38 177 LEU A CA 1
ATOM 1503 C C . LEU A 1 177 ? 15.464 2.503 -22.467 1.00 80.38 177 LEU A C 1
ATOM 1505 O O . LEU A 1 177 ? 14.232 2.423 -22.412 1.00 80.38 177 LEU A O 1
ATOM 1509 N N . SER A 1 178 ? 16.132 3.460 -21.825 1.00 81.38 178 SER A N 1
ATOM 1510 C CA . SER A 1 178 ? 15.520 4.468 -20.958 1.00 81.38 178 SER A CA 1
ATOM 1511 C C . SER A 1 178 ? 14.768 5.541 -21.757 1.00 81.38 178 SER A C 1
ATOM 1513 O O . SER A 1 178 ? 15.191 5.952 -22.839 1.00 81.38 178 SER A O 1
ATOM 1515 N N . VAL A 1 179 ? 13.652 6.047 -21.211 1.00 83.94 179 VAL A N 1
ATOM 1516 C CA . VAL A 1 179 ? 12.983 7.258 -21.740 1.00 83.94 179 VAL A CA 1
ATOM 1517 C C . VAL A 1 179 ? 13.910 8.475 -21.690 1.00 83.94 179 VAL A C 1
ATOM 1519 O O . VAL A 1 179 ? 13.768 9.381 -22.505 1.00 83.94 179 VAL A O 1
ATOM 1522 N N . ILE A 1 180 ? 14.864 8.490 -20.757 1.00 83.69 180 ILE A N 1
ATOM 1523 C CA . ILE A 1 180 ? 15.884 9.531 -20.629 1.00 83.69 180 ILE A CA 1
ATOM 1524 C C . ILE A 1 180 ? 17.194 8.965 -21.172 1.00 83.69 180 ILE A C 1
ATOM 1526 O O . ILE A 1 180 ? 17.804 8.136 -20.491 1.00 83.69 180 ILE A O 1
ATOM 1530 N N . PRO A 1 181 ? 17.639 9.399 -22.366 1.00 79.69 181 PRO A N 1
ATOM 1531 C CA . PRO A 1 181 ? 18.772 8.771 -23.032 1.00 79.69 181 PRO A CA 1
ATOM 1532 C C . PRO A 1 181 ? 20.107 8.988 -22.308 1.00 79.69 181 PRO A C 1
ATOM 1534 O O . PRO A 1 181 ? 21.038 8.191 -22.399 1.00 79.69 181 PRO A O 1
ATOM 1537 N N . ASN A 1 182 ? 20.240 10.090 -21.579 1.00 87.06 182 ASN A N 1
ATOM 1538 C CA . ASN A 1 182 ? 21.462 10.367 -20.846 1.00 87.06 182 ASN A CA 1
ATOM 1539 C C . ASN A 1 182 ? 21.538 9.487 -19.587 1.00 87.06 182 ASN A C 1
ATOM 1541 O O . ASN A 1 182 ? 20.708 9.626 -18.686 1.00 87.06 182 ASN A O 1
ATOM 1545 N N . PHE A 1 183 ? 22.561 8.631 -19.516 1.00 85.00 183 PHE A N 1
ATOM 1546 C CA . PHE A 1 183 ? 22.808 7.725 -18.390 1.00 85.00 183 PHE A CA 1
ATOM 1547 C C . PHE A 1 183 ? 22.813 8.456 -17.042 1.00 85.00 183 PHE A C 1
ATOM 1549 O O . PHE A 1 183 ? 22.104 8.062 -16.118 1.00 85.00 183 PHE A O 1
ATOM 1556 N N . THR A 1 184 ? 23.577 9.546 -16.941 1.00 87.38 184 THR A N 1
ATOM 1557 C CA . THR A 1 184 ? 23.734 10.316 -15.703 1.00 87.38 184 THR A CA 1
ATOM 1558 C C . THR A 1 184 ? 22.396 10.883 -15.243 1.00 87.38 184 THR A C 1
ATOM 1560 O O . THR A 1 184 ? 22.042 10.747 -14.074 1.00 87.38 184 THR A O 1
ATOM 1563 N N . TYR A 1 185 ? 21.611 11.465 -16.154 1.00 88.50 185 TYR A N 1
ATOM 1564 C CA . TYR A 1 185 ? 20.295 12.003 -15.804 1.00 88.50 185 TYR A CA 1
ATOM 1565 C C . TYR A 1 185 ? 19.289 10.910 -15.438 1.00 88.50 185 TYR A C 1
ATOM 1567 O O . TYR A 1 185 ? 18.575 11.069 -14.449 1.00 88.50 185 TYR A O 1
ATOM 1575 N N . ALA A 1 186 ? 19.254 9.791 -16.167 1.00 88.88 186 ALA A N 1
ATOM 1576 C CA . ALA A 1 186 ? 18.391 8.659 -15.837 1.00 88.88 186 ALA A CA 1
ATOM 1577 C C . ALA A 1 186 ? 18.716 8.095 -14.443 1.00 88.88 186 ALA A C 1
ATOM 1579 O O . ALA A 1 186 ? 17.810 7.834 -13.650 1.00 88.88 186 ALA A O 1
ATOM 1580 N N . PHE A 1 187 ? 20.007 7.970 -14.119 1.00 90.00 187 PHE A N 1
ATOM 1581 C CA . PHE A 1 187 ? 20.470 7.493 -12.819 1.00 90.00 187 PHE A CA 1
ATOM 1582 C C . PHE A 1 187 ? 20.073 8.450 -11.694 1.00 90.00 187 PHE A C 1
ATOM 1584 O O . PHE A 1 187 ? 19.450 8.024 -10.721 1.00 90.00 187 PHE A O 1
ATOM 1591 N N . ILE A 1 188 ? 20.361 9.749 -11.847 1.00 92.75 188 ILE A N 1
ATOM 1592 C CA . ILE A 1 188 ? 19.986 10.782 -10.869 1.00 92.75 188 ILE A CA 1
ATOM 1593 C C . ILE A 1 188 ? 18.474 10.764 -10.622 1.00 92.75 188 ILE A C 1
ATOM 1595 O O . ILE A 1 188 ? 18.039 10.803 -9.473 1.00 92.75 188 ILE A O 1
ATOM 1599 N N . ILE A 1 189 ? 17.667 10.654 -11.676 1.00 93.00 189 ILE A N 1
ATOM 1600 C CA . ILE A 1 189 ? 16.205 10.615 -11.565 1.00 93.00 189 ILE A CA 1
ATOM 1601 C C . ILE A 1 189 ? 15.729 9.354 -10.841 1.00 93.00 189 ILE A C 1
ATOM 1603 O O . ILE A 1 189 ? 14.866 9.449 -9.967 1.00 93.00 189 ILE A O 1
ATOM 1607 N N . GLY A 1 190 ? 16.327 8.194 -11.124 1.00 93.25 190 GLY A N 1
ATOM 1608 C CA . GLY A 1 190 ? 16.098 6.978 -10.345 1.00 93.25 190 GLY A CA 1
ATOM 1609 C C . GLY A 1 190 ? 16.363 7.205 -8.853 1.00 93.25 190 GLY A C 1
ATOM 1610 O O . GLY A 1 190 ? 15.495 6.937 -8.021 1.00 93.25 190 GLY A O 1
ATOM 1611 N N . ILE A 1 191 ? 17.518 7.776 -8.502 1.00 94.31 191 ILE A N 1
ATOM 1612 C CA . ILE A 1 191 ? 17.869 8.079 -7.106 1.00 94.31 191 ILE A CA 1
ATOM 1613 C C . ILE A 1 191 ? 16.879 9.060 -6.466 1.00 94.31 191 ILE A C 1
ATOM 1615 O O . ILE A 1 191 ? 16.465 8.835 -5.329 1.00 94.31 191 ILE A O 1
ATOM 1619 N N . ILE A 1 192 ? 16.439 10.102 -7.177 1.00 95.25 192 ILE A N 1
ATOM 1620 C CA . ILE A 1 192 ? 15.418 11.037 -6.676 1.00 95.25 192 ILE A CA 1
ATOM 1621 C C . ILE A 1 192 ? 14.132 10.281 -6.323 1.00 95.25 192 ILE A C 1
ATOM 1623 O O . ILE A 1 192 ? 13.610 10.448 -5.219 1.00 95.25 192 ILE A O 1
ATOM 1627 N N . PHE A 1 193 ? 13.644 9.411 -7.213 1.00 95.88 193 PHE A N 1
ATOM 1628 C CA . PHE A 1 193 ? 12.456 8.604 -6.937 1.00 95.88 193 PHE A CA 1
ATOM 1629 C C . PHE A 1 193 ? 12.645 7.670 -5.738 1.00 95.88 193 PHE A C 1
ATOM 1631 O O . PHE A 1 193 ? 11.728 7.546 -4.923 1.00 95.88 193 PHE A O 1
ATOM 1638 N N . LEU A 1 194 ? 13.825 7.063 -5.583 1.00 94.88 194 LEU A N 1
ATOM 1639 C CA . LEU A 1 194 ? 14.142 6.225 -4.426 1.00 94.88 194 LEU A CA 1
ATOM 1640 C C . LEU A 1 194 ? 14.110 7.022 -3.120 1.00 94.88 194 LEU A C 1
ATOM 1642 O O . LEU A 1 194 ? 13.457 6.599 -2.170 1.00 94.88 194 LEU A O 1
ATOM 1646 N N . VAL A 1 195 ? 14.795 8.166 -3.066 1.00 95.19 195 VAL A N 1
ATOM 1647 C CA . VAL A 1 195 ? 14.906 8.997 -1.856 1.00 95.19 195 VAL A CA 1
ATOM 1648 C C . VAL A 1 195 ? 13.538 9.526 -1.440 1.00 95.19 195 VAL A C 1
ATOM 1650 O O . VAL A 1 195 ? 13.143 9.397 -0.280 1.00 95.19 195 VAL A O 1
ATOM 1653 N N . VAL A 1 196 ? 12.785 10.076 -2.392 1.00 92.94 196 VAL A N 1
ATOM 1654 C CA . VAL A 1 196 ? 11.448 10.624 -2.144 1.00 92.94 196 VAL A CA 1
ATOM 1655 C C . VAL A 1 196 ? 10.466 9.519 -1.741 1.00 92.94 196 VAL A C 1
ATOM 1657 O O . VAL A 1 196 ? 9.711 9.684 -0.778 1.00 92.94 196 VAL A O 1
ATOM 1660 N N . GLY A 1 197 ? 10.520 8.361 -2.408 1.00 91.94 197 GLY A N 1
ATOM 1661 C CA . GLY A 1 197 ? 9.739 7.184 -2.033 1.00 91.94 197 GLY A CA 1
ATOM 1662 C C . GLY A 1 197 ? 10.084 6.688 -0.626 1.00 91.94 197 GLY A C 1
ATOM 1663 O O . GLY A 1 197 ? 9.200 6.461 0.196 1.00 91.94 197 GLY A O 1
ATOM 1664 N N . PHE A 1 198 ? 11.368 6.597 -0.290 1.00 90.75 198 PHE A N 1
ATOM 1665 C CA . PHE A 1 198 ? 11.812 6.147 1.026 1.00 90.75 198 PHE A CA 1
ATOM 1666 C C . PHE A 1 198 ? 11.378 7.096 2.151 1.00 90.75 198 PHE A C 1
ATOM 1668 O O . PHE A 1 198 ? 10.892 6.638 3.187 1.00 90.75 198 PHE A O 1
ATOM 1675 N N . ALA A 1 199 ? 11.462 8.411 1.934 1.00 88.75 199 ALA A N 1
ATOM 1676 C CA . ALA A 1 199 ? 10.978 9.407 2.887 1.00 88.75 199 ALA A CA 1
ATOM 1677 C C . ALA A 1 199 ? 9.470 9.257 3.154 1.00 88.75 199 ALA A C 1
ATOM 1679 O O . ALA A 1 199 ? 9.043 9.204 4.311 1.00 88.75 199 ALA A O 1
ATOM 1680 N N . ALA A 1 200 ? 8.660 9.110 2.101 1.00 86.81 200 ALA A N 1
ATOM 1681 C CA . ALA A 1 200 ? 7.225 8.866 2.236 1.00 86.81 200 ALA A CA 1
ATOM 1682 C C . ALA A 1 200 ? 6.920 7.520 2.930 1.00 86.81 200 ALA A C 1
ATOM 1684 O O . ALA A 1 200 ? 5.976 7.426 3.718 1.00 86.81 200 ALA A O 1
ATOM 1685 N N . TRP A 1 201 ? 7.737 6.486 2.710 1.00 86.38 201 TRP A N 1
ATOM 1686 C CA . TRP A 1 201 ? 7.571 5.177 3.345 1.00 86.38 201 TRP A CA 1
ATOM 1687 C C . TRP A 1 201 ? 7.860 5.240 4.849 1.00 86.38 201 TRP A C 1
ATOM 1689 O O . TRP A 1 201 ? 7.036 4.790 5.652 1.00 86.38 201 TRP A O 1
ATOM 1699 N N . ILE A 1 202 ? 8.976 5.870 5.245 1.00 85.25 202 ILE A N 1
ATOM 1700 C CA . ILE A 1 202 ? 9.291 6.146 6.656 1.00 85.25 202 ILE A CA 1
ATOM 1701 C C . ILE A 1 202 ? 8.133 6.907 7.302 1.00 85.25 202 ILE A C 1
ATOM 1703 O O . ILE A 1 202 ? 7.679 6.538 8.389 1.00 85.25 202 ILE A O 1
ATOM 1707 N N . TRP A 1 203 ? 7.624 7.934 6.620 1.00 83.81 203 TRP A N 1
ATOM 1708 C CA . TRP A 1 203 ? 6.540 8.766 7.124 1.00 83.81 203 TRP A CA 1
ATOM 1709 C C . TRP A 1 203 ? 5.274 7.944 7.416 1.00 83.81 203 TRP A C 1
ATOM 1711 O O . TRP A 1 203 ? 4.742 8.011 8.534 1.00 83.81 203 TRP A O 1
ATOM 1721 N N . LEU A 1 204 ? 4.799 7.122 6.471 1.00 81.31 204 LEU A N 1
ATOM 1722 C CA . LEU A 1 204 ? 3.621 6.269 6.692 1.00 81.31 204 LEU A CA 1
ATOM 1723 C C . LEU A 1 204 ? 3.818 5.303 7.857 1.00 81.31 204 LEU A C 1
ATOM 1725 O O . LEU A 1 204 ? 2.914 5.135 8.682 1.00 81.31 204 LEU A O 1
ATOM 1729 N N . ASN A 1 205 ? 4.993 4.687 7.945 1.00 78.06 205 ASN A N 1
ATOM 1730 C CA . ASN A 1 205 ? 5.276 3.711 8.987 1.00 78.06 205 ASN A CA 1
ATOM 1731 C C . ASN A 1 205 ? 5.300 4.353 10.369 1.00 78.06 205 ASN A C 1
ATOM 1733 O O . ASN A 1 205 ? 4.580 3.905 11.261 1.00 78.06 205 ASN A O 1
ATOM 1737 N N . GLN A 1 206 ? 6.030 5.456 10.543 1.00 80.75 206 GLN A N 1
ATOM 1738 C CA . GLN A 1 206 ? 6.056 6.175 11.818 1.00 80.75 206 GLN A CA 1
ATOM 1739 C C . GLN A 1 206 ? 4.664 6.675 12.224 1.00 80.75 206 GLN A C 1
ATOM 1741 O O . GLN A 1 206 ? 4.283 6.575 13.392 1.00 80.75 206 GLN A O 1
ATOM 1746 N N . SER A 1 207 ? 3.878 7.167 11.263 1.00 78.44 207 SER A N 1
ATOM 1747 C CA . SER A 1 207 ? 2.503 7.619 11.507 1.00 78.44 207 SER A CA 1
ATOM 1748 C C . SER A 1 207 ? 1.598 6.476 11.963 1.00 78.44 207 SER A C 1
ATOM 1750 O O . SER A 1 207 ? 0.823 6.641 12.905 1.00 78.44 207 SER A O 1
ATOM 1752 N N . THR A 1 208 ? 1.734 5.300 11.346 1.00 77.81 208 THR A N 1
ATOM 1753 C CA . THR A 1 208 ? 0.995 4.091 11.729 1.00 77.81 208 THR A CA 1
ATOM 1754 C C . THR A 1 208 ? 1.387 3.624 13.132 1.00 77.81 208 THR A C 1
ATOM 1756 O O . THR A 1 208 ? 0.509 3.334 13.943 1.00 77.81 208 THR A O 1
ATOM 1759 N N . ILE A 1 209 ? 2.686 3.576 13.450 1.00 77.19 209 ILE A N 1
ATOM 1760 C CA . ILE A 1 209 ? 3.182 3.159 14.772 1.00 77.19 209 ILE A CA 1
ATOM 1761 C C . ILE A 1 209 ? 2.612 4.067 15.864 1.00 77.19 209 ILE A C 1
ATOM 1763 O O . ILE A 1 209 ? 2.011 3.576 16.822 1.00 77.19 209 ILE A O 1
ATOM 1767 N N . LYS A 1 210 ? 2.747 5.389 15.698 1.00 78.56 210 LYS A N 1
ATOM 1768 C CA . LYS A 1 210 ? 2.224 6.372 16.657 1.00 78.56 210 LYS A CA 1
ATOM 1769 C C . LYS A 1 210 ? 0.709 6.273 16.802 1.00 78.56 210 LYS A C 1
ATOM 1771 O O . LYS A 1 210 ? 0.188 6.368 17.909 1.00 78.56 210 LYS A O 1
ATOM 1776 N N . LEU A 1 211 ? -0.009 6.029 15.704 1.00 79.62 211 LEU A N 1
ATOM 1777 C CA . LEU A 1 211 ? -1.450 5.808 15.761 1.00 79.62 211 LEU A CA 1
ATOM 1778 C C . LEU A 1 211 ? -1.799 4.592 16.626 1.00 79.62 211 LEU A C 1
ATOM 1780 O O . LEU A 1 211 ? -2.682 4.667 17.474 1.00 79.62 211 LEU A O 1
ATOM 1784 N N . ILE A 1 212 ? -1.107 3.474 16.429 1.00 77.50 212 ILE A N 1
ATOM 1785 C CA . ILE A 1 212 ? -1.355 2.249 17.192 1.00 77.50 212 ILE A CA 1
ATOM 1786 C C . ILE A 1 212 ? -1.055 2.462 18.679 1.00 77.50 212 ILE A C 1
ATOM 1788 O O . ILE A 1 212 ? -1.801 1.960 19.518 1.00 77.50 212 ILE A O 1
ATOM 1792 N N . GLN A 1 213 ? -0.021 3.237 19.010 1.00 78.75 213 GLN A N 1
ATOM 1793 C CA . GLN A 1 213 ? 0.260 3.645 20.388 1.00 78.75 213 GLN A CA 1
ATOM 1794 C C . GLN A 1 213 ? -0.884 4.471 20.980 1.00 78.75 213 GLN A C 1
ATOM 1796 O O . GLN A 1 213 ? -1.366 4.126 22.051 1.00 78.75 213 GLN A O 1
ATOM 1801 N N . VAL A 1 214 ? -1.405 5.470 20.261 1.00 81.12 214 VAL A N 1
ATOM 1802 C CA . VAL A 1 214 ? -2.579 6.235 20.719 1.00 81.12 214 VAL A CA 1
ATOM 1803 C C . VAL A 1 214 ? -3.788 5.326 20.932 1.00 81.12 214 VAL A C 1
ATOM 1805 O O . VAL A 1 214 ? -4.466 5.446 21.944 1.00 81.12 214 VAL A O 1
ATOM 1808 N N . ILE A 1 215 ? -4.040 4.364 20.039 1.00 78.88 215 ILE A N 1
ATOM 1809 C CA . ILE A 1 215 ? -5.143 3.406 20.215 1.00 78.88 215 ILE A CA 1
ATOM 1810 C C . ILE A 1 215 ? -4.942 2.554 21.474 1.00 78.88 215 ILE A C 1
ATOM 1812 O O . ILE A 1 215 ? -5.909 2.291 22.186 1.00 78.88 215 ILE A O 1
ATOM 1816 N N . ARG A 1 216 ? -3.704 2.141 21.767 1.00 80.06 216 ARG A N 1
ATOM 1817 C CA . ARG A 1 216 ? -3.382 1.430 23.010 1.00 80.06 216 ARG A CA 1
ATOM 1818 C C . ARG A 1 216 ? -3.569 2.318 24.234 1.00 80.06 216 ARG A C 1
ATOM 1820 O O . ARG A 1 216 ? -4.153 1.846 25.195 1.00 80.06 216 ARG A O 1
ATOM 1827 N N . ASN A 1 217 ? -3.143 3.576 24.189 1.00 81.94 217 ASN A N 1
ATOM 1828 C CA . ASN A 1 217 ? -3.286 4.507 25.307 1.00 81.94 217 ASN A CA 1
ATOM 1829 C C . ASN A 1 217 ? -4.765 4.761 25.635 1.00 81.94 217 ASN A C 1
ATOM 1831 O O . ASN A 1 217 ? -5.131 4.743 26.803 1.00 81.94 217 ASN A O 1
ATOM 1835 N N . ILE A 1 218 ? -5.647 4.879 24.634 1.00 83.00 218 ILE A N 1
ATOM 1836 C CA . ILE A 1 218 ? -7.099 5.059 24.855 1.00 83.00 218 ILE A CA 1
ATOM 1837 C C . ILE A 1 218 ? -7.724 3.911 25.684 1.00 83.00 218 ILE A C 1
ATOM 1839 O O . ILE A 1 218 ? -8.769 4.099 26.313 1.00 83.00 218 ILE A O 1
ATOM 1843 N N . LEU A 1 219 ? -7.114 2.717 25.711 1.00 78.19 219 LEU A N 1
ATOM 1844 C CA . LEU A 1 219 ? -7.573 1.631 26.589 1.00 78.19 219 LEU A CA 1
ATOM 1845 C C . LEU A 1 219 ? -7.424 1.971 28.075 1.00 78.19 219 LEU A C 1
ATOM 1847 O O . LEU A 1 219 ? -8.190 1.459 28.883 1.00 78.19 219 LEU A O 1
ATOM 1851 N N . THR A 1 220 ? -6.436 2.789 28.431 1.00 79.44 220 THR A N 1
ATOM 1852 C CA . THR A 1 220 ? -6.018 3.032 29.817 1.00 79.44 220 THR A CA 1
ATOM 1853 C C . THR A 1 220 ? -6.191 4.481 30.262 1.00 79.44 220 THR A C 1
ATOM 1855 O O . THR A 1 220 ? -6.282 4.723 31.459 1.00 79.44 220 THR A O 1
ATOM 1858 N N . VAL A 1 221 ? -6.242 5.439 29.332 1.00 76.94 221 VAL A N 1
ATOM 1859 C CA . VAL A 1 221 ? -6.399 6.874 29.621 1.00 76.94 221 VAL A CA 1
ATOM 1860 C C . VAL A 1 221 ? -7.643 7.467 28.956 1.00 76.94 221 VAL A C 1
ATOM 1862 O O . VAL A 1 221 ? -8.250 6.870 28.061 1.00 76.94 221 VAL A O 1
ATOM 1865 N N . SER A 1 222 ? -8.021 8.672 29.388 1.00 76.50 222 SER A N 1
ATOM 1866 C CA . SER A 1 222 ? -9.159 9.406 28.829 1.00 76.50 222 SER A CA 1
ATOM 1867 C C . SER A 1 222 ? -8.939 9.807 27.361 1.00 7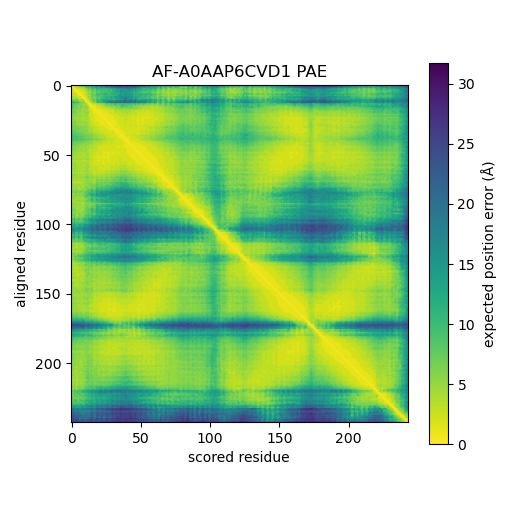6.50 222 SER A C 1
ATOM 1869 O O . SER A 1 222 ? -7.811 9.905 26.853 1.00 76.50 222 SER A O 1
ATOM 1871 N N . VAL A 1 223 ? -10.040 10.092 26.660 1.00 77.62 223 VAL A N 1
ATOM 1872 C CA . VAL A 1 223 ? -9.989 10.632 25.293 1.00 77.62 223 VAL A CA 1
ATOM 1873 C C . VAL A 1 223 ? -9.312 12.008 25.274 1.00 77.62 223 VAL A C 1
ATOM 1875 O O . VAL A 1 223 ? -8.556 12.298 24.347 1.00 77.62 223 VAL A O 1
ATOM 1878 N N . GLU A 1 224 ? -9.531 12.846 26.290 1.00 77.19 224 GLU A N 1
ATOM 1879 C CA . GLU A 1 224 ? -8.933 14.185 26.410 1.00 77.19 224 GLU A CA 1
ATOM 1880 C C . GLU A 1 224 ? -7.405 14.147 26.461 1.00 77.19 224 GLU A C 1
ATOM 1882 O O . GLU A 1 224 ? -6.726 14.941 25.801 1.00 77.19 224 GLU A O 1
ATOM 1887 N N . GLU A 1 225 ? -6.858 13.186 27.195 1.00 75.31 225 GLU A N 1
ATOM 1888 C CA . GLU A 1 225 ? -5.421 12.963 27.296 1.00 75.31 225 GLU A CA 1
ATOM 1889 C C . GLU A 1 225 ? -4.861 12.390 25.989 1.00 75.31 225 GLU A C 1
ATOM 1891 O O . GLU A 1 225 ? -3.922 12.940 25.411 1.00 75.31 225 GLU A O 1
ATOM 1896 N N . SER A 1 226 ? -5.556 11.411 25.405 1.00 77.50 226 SER A N 1
ATOM 1897 C CA . SER A 1 226 ? -5.206 10.840 24.098 1.00 77.50 226 SER A CA 1
ATOM 1898 C C . SER A 1 226 ? -5.278 11.862 22.950 1.00 77.50 226 SER A C 1
ATOM 1900 O O . SER A 1 226 ? -4.556 11.745 21.957 1.00 77.50 226 SER A O 1
ATOM 1902 N N . LYS A 1 227 ? -6.127 12.898 23.050 1.00 76.69 227 LYS A N 1
ATOM 1903 C CA . LYS A 1 227 ? -6.182 14.017 22.091 1.00 76.69 227 LYS A CA 1
ATOM 1904 C C . LYS A 1 227 ? -4.878 14.825 22.111 1.00 76.69 227 LYS A C 1
ATOM 1906 O O . LYS A 1 227 ? -4.505 15.340 21.056 1.00 76.69 227 LYS A O 1
ATOM 1911 N N . LYS A 1 228 ? -4.191 14.963 23.254 1.00 73.88 228 LYS A N 1
ATOM 1912 C CA . LYS A 1 228 ? -2.890 15.657 23.344 1.00 73.88 228 LYS A CA 1
ATOM 1913 C C . LYS A 1 228 ? -1.803 14.856 22.629 1.00 73.88 228 LYS A C 1
ATOM 1915 O O . LYS A 1 228 ? -1.117 15.419 21.778 1.00 73.88 228 LYS A O 1
ATOM 1920 N N . ASP A 1 229 ? -1.759 13.547 22.858 1.00 69.25 229 ASP A N 1
ATOM 1921 C CA . ASP A 1 229 ? -0.857 12.636 22.146 1.00 69.25 229 ASP A CA 1
ATOM 1922 C C . ASP A 1 229 ? -1.152 12.624 20.644 1.00 69.25 229 ASP A C 1
ATOM 1924 O O . ASP A 1 229 ? -0.255 12.727 19.817 1.00 69.25 229 ASP A O 1
ATOM 1928 N N . PHE A 1 230 ? -2.428 12.608 20.251 1.00 69.31 230 PHE A N 1
ATOM 1929 C CA . PHE A 1 230 ? -2.802 12.700 18.842 1.00 69.31 230 PHE A CA 1
ATOM 1930 C C . PHE A 1 230 ? -2.417 14.047 18.206 1.00 69.31 230 PHE A C 1
ATOM 1932 O O . PHE A 1 230 ? -2.060 14.087 17.028 1.00 69.31 230 PHE A O 1
ATOM 1939 N N . LYS A 1 231 ? -2.460 15.162 18.953 1.00 66.81 231 LYS A N 1
ATOM 1940 C CA . LYS A 1 231 ? -2.034 16.479 18.443 1.00 66.81 231 LYS A CA 1
ATOM 1941 C C . LYS A 1 231 ? -0.553 16.504 18.059 1.00 66.81 231 LYS A C 1
ATOM 1943 O O . LYS A 1 231 ? -0.213 17.320 17.206 1.00 66.81 231 LYS A O 1
ATOM 1948 N N . SER A 1 232 ? 0.281 15.646 18.650 1.00 61.94 232 SER A N 1
ATOM 1949 C CA . SER A 1 232 ? 1.704 15.513 18.317 1.00 61.94 232 SER A CA 1
ATOM 1950 C C . SER A 1 232 ? 1.975 14.508 17.181 1.00 61.94 232 SER A C 1
ATOM 1952 O O . SER A 1 232 ? 3.111 14.384 16.717 1.00 61.94 232 SER A O 1
ATOM 1954 N N . ILE A 1 233 ? 0.946 13.810 16.675 1.00 66.81 233 ILE A N 1
ATOM 1955 C CA . ILE A 1 233 ? 1.075 12.915 15.518 1.00 66.81 233 ILE A CA 1
ATOM 1956 C C . ILE A 1 233 ? 1.077 13.717 14.213 1.00 66.81 233 ILE A C 1
ATOM 1958 O O . ILE A 1 233 ? 0.193 14.531 13.942 1.00 66.81 233 ILE A O 1
ATOM 1962 N N . PHE A 1 234 ? 2.035 13.384 13.343 1.00 55.22 234 PHE A N 1
ATOM 1963 C CA . PHE A 1 234 ? 2.268 14.029 12.047 1.00 55.22 234 PHE A CA 1
ATOM 1964 C C . PHE A 1 234 ? 1.057 14.017 11.082 1.00 55.22 234 PHE A C 1
ATOM 1966 O O . PHE A 1 234 ? 0.968 14.855 10.192 1.00 55.22 234 PHE A O 1
ATOM 1973 N N . ILE A 1 235 ? 0.077 13.126 11.275 1.00 57.44 235 ILE A N 1
ATOM 1974 C CA . ILE A 1 235 ? -1.171 13.043 10.486 1.00 57.44 235 ILE A CA 1
ATOM 1975 C C . ILE A 1 235 ? -2.023 14.321 10.619 1.00 57.44 235 ILE A C 1
ATOM 1977 O O . ILE A 1 235 ? -2.801 14.644 9.720 1.00 57.44 235 ILE A O 1
ATOM 1981 N N . ARG A 1 236 ? -1.889 15.089 11.713 1.00 57.03 236 ARG A N 1
ATOM 1982 C CA . ARG A 1 236 ? -2.630 16.349 11.881 1.00 57.03 236 ARG A CA 1
ATOM 1983 C C . ARG A 1 236 ? -2.222 17.425 10.864 1.00 57.03 236 ARG A C 1
ATOM 1985 O O . ARG A 1 236 ? -3.067 18.254 10.544 1.00 57.03 236 ARG A O 1
ATOM 1992 N N . PHE A 1 237 ? -0.995 17.400 10.339 1.00 49.78 237 PHE A N 1
ATOM 1993 C CA . PHE A 1 237 ? -0.497 18.440 9.427 1.00 49.78 237 PHE A CA 1
ATOM 1994 C C . PHE A 1 237 ? -1.215 18.478 8.066 1.00 49.78 237 PHE A C 1
ATOM 1996 O O . PHE A 1 237 ? -1.204 19.517 7.421 1.00 49.78 237 PHE A O 1
ATOM 2003 N N . TYR A 1 238 ? -1.892 17.398 7.656 1.00 47.50 238 TYR A N 1
ATOM 2004 C CA . TYR A 1 238 ? -2.582 17.320 6.357 1.00 47.50 238 TYR A CA 1
ATOM 2005 C C . TYR A 1 238 ? -4.049 17.769 6.371 1.00 47.50 238 TYR A C 1
ATOM 2007 O O . TYR A 1 238 ? -4.642 17.967 5.317 1.00 47.50 238 TYR A O 1
ATOM 2015 N N . LEU A 1 239 ? -4.657 17.915 7.549 1.00 44.94 239 LEU A N 1
ATOM 2016 C CA . LEU A 1 239 ? -6.026 18.411 7.688 1.00 44.94 239 LEU A CA 1
ATOM 2017 C C . LEU A 1 239 ? -6.009 19.515 8.745 1.00 44.94 239 LEU A C 1
ATOM 2019 O O . LEU A 1 239 ? -6.269 19.217 9.926 1.00 44.94 239 LEU A O 1
ATOM 2023 N N . PRO A 1 240 ? -5.653 20.760 8.357 1.00 40.75 240 PRO A N 1
ATOM 2024 C CA . PRO A 1 240 ? -5.846 21.905 9.231 1.00 40.75 240 PRO A CA 1
ATOM 2025 C C . PRO A 1 240 ? -7.297 21.914 9.714 1.00 40.75 240 PRO A C 1
ATOM 2027 O O . PRO A 1 240 ? -8.206 21.412 9.049 1.00 40.75 240 PRO A O 1
ATOM 2030 N N . LYS A 1 241 ? -7.511 22.404 10.936 1.00 42.94 241 LYS A N 1
ATOM 2031 C CA . LYS A 1 241 ? -8.878 22.660 11.380 1.00 42.94 241 LYS A CA 1
ATOM 2032 C C . LYS A 1 241 ? -9.451 23.692 10.408 1.00 42.94 241 LYS A C 1
ATOM 2034 O O . LYS A 1 241 ? -8.836 24.740 10.248 1.00 42.94 241 LYS A O 1
ATOM 2039 N N . GLU A 1 242 ? -10.585 23.395 9.780 1.00 42.22 242 GLU A N 1
ATOM 2040 C CA . GLU A 1 242 ? -11.487 24.484 9.413 1.00 42.22 242 GLU A CA 1
ATOM 2041 C C . GLU A 1 242 ? -11.809 25.190 10.735 1.00 42.22 242 GLU A C 1
ATOM 2043 O O . GLU A 1 242 ? -12.231 24.534 11.698 1.00 42.22 242 GLU A O 1
ATOM 2048 N N . ASN A 1 243 ? -11.397 26.456 10.821 1.00 37.78 243 ASN A N 1
ATOM 2049 C CA . ASN A 1 243 ? -11.707 27.335 11.943 1.00 37.78 243 ASN A CA 1
ATOM 2050 C C . ASN A 1 243 ? -13.199 27.647 11.939 1.00 37.78 243 ASN A C 1
ATOM 2052 O O . ASN A 1 243 ? -13.729 27.888 10.833 1.00 37.78 243 ASN A O 1
#

Mean predicted aligned error: 8.35 Å

Solvent-accessible surface area (backbone atoms only — not comparable to full-atom values): 13270 Å² total; per-residue (Å²): 83,61,44,58,43,48,47,55,55,70,73,75,66,49,62,86,59,51,55,58,44,52,53,31,48,49,44,41,68,50,37,54,63,43,36,70,81,39,57,95,46,35,68,63,40,48,52,54,29,55,50,28,48,51,48,45,24,47,53,50,28,52,50,36,66,57,42,55,60,50,47,56,57,50,52,74,69,48,50,68,68,56,45,43,72,77,38,58,67,48,58,55,49,38,76,42,26,78,66,57,55,76,74,53,95,45,71,67,62,33,52,61,52,39,43,42,56,57,43,68,68,62,54,86,85,42,92,57,37,70,58,50,37,54,50,52,52,54,50,52,53,52,50,47,56,51,47,30,56,50,49,23,49,37,50,45,21,50,53,48,18,50,47,35,51,51,26,57,75,68,38,52,102,89,43,72,63,39,96,50,74,50,65,69,59,31,49,52,51,20,50,51,25,44,54,55,26,49,53,54,49,53,48,54,50,54,48,49,53,53,49,53,49,46,59,55,44,49,72,79,46,53,64,75,59,40,48,56,59,50,69,74,37,74,72,50,77,82,58,70,78,86,126

Organism: NCBI:txid29562

Secondary structure (DSSP, 8-state):
-HHHHHHHHHHH--HHHHHHHHHHHHHHHHHHHHHHH-GGGHHHHHHHHHHHHHHHHHHHHHHHHHHHHHHHHHHHH--HHHHHHH-HHHHHHHHTHHHHHTT-S-HHHHHHHHHHHHHTSS-TT-TTHHHHHHHHHHHHHHHHHHHHHHHHHHHHHHHHHHHHHHHHHH--SS---SSS--HHHHHHHHHHHHHHHHHHHHHHHHHHHHHHHHHHHHTTS-HHHHHHHHHTSGGGGGSPPP-